Protein AF-A0AB34IYD3-F1 (afdb_monomer)

Secondary structure (DSSP, 8-state):
-HHHHH-HHHHHHHHHHHH----TT-S---HHHHHHHHHHHHHHHHHHTPPP--TTSHHHHHHHHHHHHH-HHHHHHHTTGGGHHHHHHHHGGGT-HHHHHHHHHHHS----SEEEEEEEETTEEEEEEEEEE----SSSSHHHH-GGGHHHHHHHHHHHHHHHHHTT--HHHHHHHHHHHHHHHHHHHTTS--HHHHH-TT--------HHHHHHH-GGG--------PPP------------------------------------S------------

Mean predicted aligned error: 15.12 Å

Solvent-accessible surface area (backbone atoms only — not comparable to full-atom values): 18060 Å² total; per-residue (Å²): 118,68,62,48,76,77,38,44,67,58,58,76,39,43,75,54,62,77,69,62,66,63,50,96,93,43,97,66,68,50,75,65,54,55,50,49,53,52,50,51,53,51,52,49,54,52,56,74,62,53,69,93,52,63,66,87,42,73,64,13,39,52,42,52,53,54,50,65,76,67,38,60,68,62,51,61,73,50,58,67,64,84,48,50,71,60,52,53,32,56,61,35,42,81,82,38,50,53,62,14,50,50,42,33,42,71,77,66,65,43,46,70,62,32,38,81,45,79,44,74,42,97,87,47,102,45,76,38,84,44,78,43,86,38,54,62,85,58,98,56,60,59,57,65,74,42,76,92,31,52,66,61,51,49,55,47,22,53,54,44,11,52,55,34,36,76,74,68,40,54,71,68,60,10,42,51,49,13,49,51,52,52,51,51,36,36,63,52,43,81,74,51,79,52,74,68,53,73,67,36,92,81,52,74,91,65,84,88,66,56,75,71,52,51,37,72,76,39,59,94,62,52,71,83,72,76,77,78,76,71,83,86,80,81,87,75,87,74,84,86,80,88,81,84,89,87,88,87,81,91,80,87,84,88,81,85,88,82,91,87,80,89,81,92,82,89,88,84,87,87,89,84,89,86,87,89,91,87,81,90,134

Organism: Prymnesium parvum (NCBI:txid97485)

InterPro domains:
  IPR008753 Peptidase M13, N-terminal domain [PF05649] (6-176)
  IPR042089 Peptidase M13, domain 2 [G3DSA:1.10.1380.10] (32-184)

Nearest PDB structures (foldseek):
  9brq-assembly1_7  TM=1.562E-01  e=3.139E+00  Mus musculus
  7u4t-assembly1_G  TM=1.395E-01  e=3.139E+00  Homo sapiens
  6r10-assembly1_G  TM=1.369E-01  e=2.800E+00  Thermus thermophilus HB8
  7fde-assembly1_M  TM=1.595E-01  e=9.835E+00  Saccharomyces cerevisiae S288C

pLDDT: mean 73.87, std 25.82, range [22.91, 97.44]

Foldseek 3Di:
DVVCVVCVPCVVCVVVVVVDDADPPGPDDDVVVVVVVVVVVVVVVVLVPQDPDPCVDPSNVSNVVVVVVVPVVVVVVCQCVVCVVLVVLVVCCVPAVLSSCCCCCPVPVNQAQWDWDWDADPPDRDIDIDIGGDLQPDPFLDCLPDPVNPVVLVVQLVVQLVVVVSVVDDSVVSSVVSVVSSVVNSVSSVPDDHPVLVPDPPNDPDDDDDPVRVCVVCVVNDDPDPPPPDPDDDDDDDDDDDDDDDDDDDDDDDDDDDDDDDDDDDPDDDPDDDDDDDDDD

Structure (mmCIF, N/CA/C/O backbone):
data_AF-A0AB34IYD3-F1
#
_entry.id   AF-A0AB34IYD3-F1
#
loop_
_atom_site.group_PDB
_atom_site.id
_atom_site.type_symbol
_atom_site.label_atom_id
_atom_site.label_alt_id
_atom_site.label_comp_id
_atom_site.label_asym_id
_atom_site.label_entity_id
_atom_site.label_seq_id
_atom_site.pdbx_PDB_ins_code
_atom_site.Cartn_x
_atom_site.Cartn_y
_atom_site.Cartn_z
_atom_site.occupancy
_atom_site.B_iso_or_equiv
_atom_site.auth_seq_id
_atom_site.auth_comp_id
_atom_site.auth_asym_id
_atom_site.auth_atom_id
_atom_site.pdbx_PDB_model_num
ATOM 1 N N . MET A 1 1 ? 16.865 -1.181 -45.838 1.00 56.03 1 MET A N 1
ATOM 2 C CA . MET A 1 1 ? 16.784 0.239 -45.418 1.00 56.03 1 MET A CA 1
ATOM 3 C C . MET A 1 1 ? 15.343 0.706 -45.153 1.00 56.03 1 MET A C 1
ATOM 5 O O . MET A 1 1 ? 15.112 1.316 -44.120 1.00 56.03 1 MET A O 1
ATOM 9 N N . TRP A 1 2 ? 14.354 0.348 -45.987 1.00 60.81 2 TRP A N 1
ATOM 10 C CA . TRP A 1 2 ? 12.939 0.754 -45.830 1.00 60.81 2 TRP A CA 1
ATOM 11 C C . TRP A 1 2 ? 12.238 0.326 -44.518 1.00 60.81 2 TRP A C 1
ATOM 13 O O . TRP A 1 2 ? 11.463 1.096 -43.959 1.00 60.81 2 TRP A O 1
ATOM 23 N N . ALA A 1 3 ? 12.545 -0.855 -43.966 1.00 62.41 3 ALA A N 1
ATOM 24 C CA . ALA A 1 3 ? 11.930 -1.327 -42.714 1.00 62.41 3 ALA A CA 1
ATOM 25 C C . ALA A 1 3 ? 12.299 -0.479 -41.475 1.00 62.41 3 ALA A C 1
ATOM 27 O O . ALA A 1 3 ? 11.509 -0.380 -40.538 1.00 62.41 3 ALA A O 1
ATOM 28 N N . LEU A 1 4 ? 13.481 0.152 -41.478 1.00 71.75 4 LEU A N 1
ATOM 29 C CA . LEU A 1 4 ? 13.944 1.016 -40.387 1.00 71.75 4 LEU A CA 1
ATOM 30 C C . LEU A 1 4 ? 13.182 2.354 -40.370 1.00 71.75 4 LEU A C 1
ATOM 32 O O . LEU A 1 4 ? 12.857 2.859 -39.301 1.00 71.75 4 LEU A O 1
ATOM 36 N N . ALA A 1 5 ? 12.870 2.894 -41.554 1.00 79.06 5 ALA A N 1
ATOM 37 C CA . ALA A 1 5 ? 12.188 4.177 -41.718 1.00 79.06 5 ALA A CA 1
ATOM 38 C C . ALA A 1 5 ? 10.677 4.101 -41.431 1.00 79.06 5 ALA A C 1
ATOM 40 O O . ALA A 1 5 ? 10.098 5.071 -40.958 1.00 79.06 5 ALA A O 1
ATOM 41 N N . HIS A 1 6 ? 10.039 2.950 -41.676 1.00 88.56 6 HIS A N 1
ATOM 42 C CA . HIS A 1 6 ? 8.600 2.778 -41.445 1.00 88.56 6 HIS A CA 1
ATOM 43 C C . HIS A 1 6 ? 8.259 2.455 -39.980 1.00 88.56 6 HIS A C 1
ATOM 45 O O . HIS A 1 6 ? 7.267 2.943 -39.445 1.00 88.56 6 HIS A O 1
ATOM 51 N N . ASN A 1 7 ? 9.075 1.627 -39.312 1.00 91.25 7 ASN A N 1
ATOM 52 C CA . ASN A 1 7 ? 8.873 1.291 -37.902 1.00 91.25 7 ASN A CA 1
ATOM 53 C C . ASN A 1 7 ? 10.205 1.004 -37.199 1.00 91.25 7 ASN A C 1
ATOM 55 O O . ASN A 1 7 ? 10.588 -0.148 -36.966 1.00 91.25 7 ASN A O 1
ATOM 59 N N . PHE A 1 8 ? 10.895 2.084 -36.829 1.00 93.38 8 PHE A N 1
ATOM 60 C CA . PHE A 1 8 ? 12.173 2.026 -36.124 1.00 93.38 8 PHE A CA 1
ATOM 61 C C . PHE A 1 8 ? 12.103 1.162 -34.856 1.00 93.38 8 PHE A C 1
ATOM 63 O O . PHE A 1 8 ? 12.992 0.349 -34.612 1.00 93.38 8 PHE A O 1
ATOM 70 N N . TYR A 1 9 ? 11.018 1.273 -34.079 1.00 91.88 9 TYR A N 1
ATOM 71 C CA . TYR A 1 9 ? 10.851 0.519 -32.835 1.00 91.88 9 TYR A CA 1
ATOM 72 C C . TYR A 1 9 ? 10.851 -0.996 -33.072 1.00 91.88 9 TYR A C 1
ATOM 74 O O . TYR A 1 9 ? 11.598 -1.719 -32.408 1.00 91.88 9 TYR A O 1
ATOM 82 N N . ARG A 1 10 ? 10.055 -1.490 -34.031 1.00 90.75 10 ARG A N 1
ATOM 83 C CA . ARG A 1 10 ? 10.034 -2.916 -34.389 1.00 90.75 10 ARG A CA 1
ATOM 84 C C . ARG A 1 10 ? 11.369 -3.361 -34.969 1.00 90.75 10 ARG A C 1
ATOM 86 O O . ARG A 1 10 ? 11.835 -4.428 -34.588 1.00 90.75 10 ARG A O 1
ATOM 93 N N . ALA A 1 11 ? 11.984 -2.563 -35.842 1.00 91.38 11 ALA A N 1
ATOM 94 C CA . ALA A 1 11 ? 13.258 -2.907 -36.467 1.00 91.38 11 ALA A CA 1
ATOM 95 C C . ALA A 1 11 ? 14.394 -3.033 -35.434 1.00 91.38 11 ALA A C 1
ATOM 97 O O . ALA A 1 11 ? 15.085 -4.050 -35.411 1.00 91.38 11 ALA A O 1
ATOM 98 N N . ALA A 1 12 ? 14.529 -2.059 -34.530 1.00 92.06 12 ALA A N 1
ATOM 99 C CA . ALA A 1 12 ? 15.561 -2.050 -33.494 1.00 92.06 12 ALA A CA 1
ATOM 100 C C . ALA A 1 12 ? 15.344 -3.133 -32.421 1.00 92.06 12 ALA A C 1
ATOM 102 O O . ALA A 1 12 ? 16.301 -3.737 -31.944 1.00 92.06 12 ALA A O 1
ATOM 103 N N . ASN A 1 13 ? 14.089 -3.420 -32.053 1.00 91.69 13 ASN A N 1
ATOM 104 C CA . ASN A 1 13 ? 13.768 -4.325 -30.941 1.00 91.69 13 ASN A CA 1
ATOM 105 C C . ASN A 1 13 ? 13.327 -5.730 -31.382 1.00 91.69 13 ASN A C 1
ATOM 107 O O . ASN A 1 13 ? 12.928 -6.532 -30.536 1.00 91.69 13 ASN A O 1
ATOM 111 N N . ARG A 1 14 ? 13.382 -6.060 -32.681 1.00 92.00 14 ARG A N 1
ATOM 112 C CA . ARG A 1 14 ? 12.850 -7.320 -33.239 1.00 92.00 14 ARG A CA 1
ATOM 113 C C . 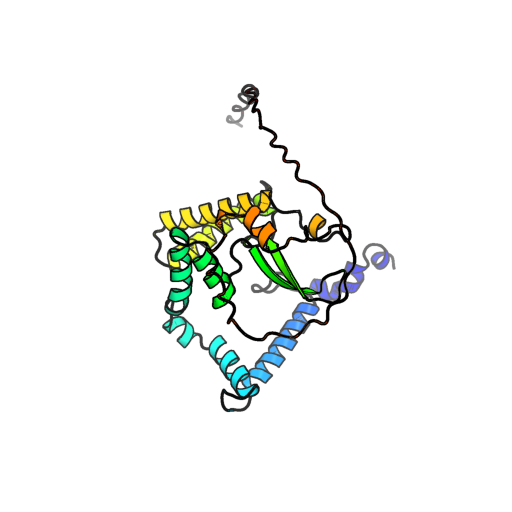ARG A 1 14 ? 13.341 -8.560 -32.493 1.00 92.00 14 ARG A C 1
ATOM 115 O O . ARG A 1 14 ? 12.546 -9.420 -32.129 1.00 92.00 14 ARG A O 1
ATOM 122 N N . GLY A 1 15 ? 14.649 -8.645 -32.248 1.00 92.75 15 GLY A N 1
ATOM 123 C CA . GLY A 1 15 ? 15.249 -9.794 -31.566 1.00 92.75 15 GLY A CA 1
ATOM 124 C C . GLY A 1 15 ? 14.765 -9.957 -30.123 1.00 92.75 15 GLY A C 1
ATOM 125 O O . GLY A 1 15 ? 14.563 -11.082 -29.671 1.00 92.75 15 GLY A O 1
ATOM 126 N N . TRP A 1 16 ? 14.543 -8.846 -29.416 1.00 90.81 16 TRP A N 1
ATOM 127 C CA . TRP A 1 16 ? 13.997 -8.871 -28.062 1.00 90.81 16 TRP A CA 1
ATOM 128 C C . TRP A 1 16 ? 12.512 -9.248 -28.074 1.00 90.81 16 TRP A C 1
ATOM 130 O O . TRP A 1 16 ? 12.134 -10.163 -27.354 1.00 90.81 16 TRP A O 1
ATOM 140 N N . HIS A 1 17 ? 11.698 -8.654 -28.956 1.00 89.81 17 HIS A N 1
ATOM 141 C CA . HIS A 1 17 ? 10.264 -8.971 -29.088 1.00 89.81 17 HIS A CA 1
ATOM 142 C C . HIS A 1 17 ? 9.992 -10.454 -29.347 1.00 89.81 17 HIS A C 1
ATOM 144 O O . HIS A 1 17 ? 9.054 -11.010 -28.787 1.00 89.81 17 HIS A O 1
ATOM 150 N N . ASN A 1 18 ? 10.825 -11.115 -30.152 1.00 91.00 18 ASN A N 1
ATOM 151 C CA . ASN A 1 18 ? 10.635 -12.536 -30.451 1.00 91.00 18 ASN A CA 1
ATOM 152 C C . ASN A 1 18 ? 10.852 -13.437 -29.219 1.00 91.00 18 ASN A C 1
ATOM 154 O O . ASN A 1 18 ? 10.207 -14.482 -29.093 1.00 91.00 18 ASN A O 1
ATOM 158 N N . ARG A 1 19 ? 11.748 -13.039 -28.304 1.00 90.88 19 ARG A N 1
ATOM 159 C CA . ARG A 1 19 ? 12.128 -13.827 -27.117 1.00 90.88 19 ARG A CA 1
ATOM 160 C C . ARG A 1 19 ? 11.416 -13.399 -25.839 1.00 90.88 19 ARG A C 1
ATOM 162 O O . ARG A 1 19 ? 11.261 -14.214 -24.938 1.00 90.88 19 ARG A O 1
ATOM 169 N N . ALA A 1 20 ? 11.019 -12.136 -25.743 1.00 89.69 20 ALA A N 1
ATOM 170 C CA . ALA A 1 20 ? 10.373 -11.598 -24.564 1.00 89.69 20 ALA A CA 1
ATOM 171 C C . ALA A 1 20 ? 9.047 -12.325 -24.312 1.00 89.69 20 ALA A C 1
ATOM 173 O O . ALA A 1 20 ? 8.251 -12.576 -25.223 1.00 89.69 20 ALA A O 1
ATOM 174 N N . ARG A 1 21 ? 8.831 -12.691 -23.053 1.00 89.44 21 ARG A N 1
ATOM 175 C CA . ARG A 1 21 ? 7.587 -13.266 -22.552 1.00 89.44 21 ARG A CA 1
ATOM 176 C C . ARG A 1 21 ? 7.233 -12.515 -21.281 1.00 89.44 21 ARG A C 1
ATOM 178 O O . ARG A 1 21 ? 8.106 -12.246 -20.454 1.00 89.44 21 ARG A O 1
ATOM 185 N N . VAL A 1 22 ? 5.964 -12.150 -21.151 1.00 89.75 22 VAL A N 1
ATOM 186 C CA . VAL A 1 22 ? 5.435 -11.664 -19.880 1.00 89.75 22 VAL A CA 1
ATOM 187 C C . VAL A 1 22 ? 5.282 -12.887 -18.982 1.00 89.75 22 VAL A C 1
ATOM 189 O O . VAL A 1 22 ? 4.657 -13.866 -19.379 1.00 89.75 22 VAL A O 1
ATOM 192 N N . SER A 1 23 ? 5.940 -12.858 -17.828 1.00 87.31 23 SER A N 1
ATOM 193 C CA . SER A 1 23 ? 5.860 -13.934 -16.840 1.00 87.31 23 SER A CA 1
ATOM 194 C C . SER A 1 23 ? 4.475 -13.931 -16.172 1.00 87.31 23 SER A C 1
ATOM 196 O O . SER A 1 23 ? 3.886 -12.853 -16.081 1.00 87.31 23 SER A O 1
ATOM 198 N N . PRO A 1 24 ? 3.943 -15.073 -15.692 1.00 91.88 24 PRO A N 1
ATOM 199 C CA . PRO A 1 24 ? 2.614 -15.127 -15.067 1.00 91.88 24 PRO A CA 1
ATOM 200 C C . PRO A 1 24 ? 2.439 -14.193 -13.858 1.00 91.88 24 PRO A C 1
ATOM 202 O O . PRO A 1 24 ? 1.332 -13.761 -13.564 1.00 91.88 24 PRO A O 1
ATOM 205 N N . ASP A 1 25 ? 3.535 -13.859 -13.178 1.00 89.25 25 ASP A N 1
ATOM 206 C CA . ASP A 1 25 ? 3.607 -12.964 -12.019 1.00 89.25 25 ASP A CA 1
ATOM 207 C C . ASP A 1 25 ? 3.826 -11.482 -12.390 1.00 89.25 25 ASP A C 1
ATOM 209 O O . ASP A 1 25 ? 3.963 -10.629 -11.512 1.00 89.25 25 ASP A O 1
ATOM 213 N N . ALA A 1 26 ? 3.876 -11.145 -13.682 1.00 87.25 26 ALA A N 1
ATOM 214 C CA . ALA A 1 26 ? 4.163 -9.798 -14.159 1.00 87.25 26 ALA A CA 1
ATOM 215 C C . ALA A 1 26 ? 3.061 -9.270 -15.084 1.00 87.25 26 ALA A C 1
ATOM 217 O O . ALA A 1 26 ? 2.538 -9.974 -15.937 1.00 87.25 26 ALA A O 1
ATOM 218 N N . SER A 1 27 ? 2.761 -7.974 -14.985 1.00 88.44 27 SER A N 1
ATOM 219 C CA . SER A 1 27 ? 1.832 -7.299 -15.905 1.00 88.44 27 SER A CA 1
ATOM 220 C C . SER A 1 27 ? 2.497 -6.822 -17.202 1.00 88.44 27 SER A C 1
ATOM 222 O O . SER A 1 27 ? 1.813 -6.457 -18.156 1.00 88.44 27 SER A O 1
ATOM 224 N N . ALA A 1 28 ? 3.832 -6.803 -17.251 1.00 89.62 28 ALA A N 1
ATOM 225 C CA . ALA A 1 28 ? 4.613 -6.377 -18.406 1.00 89.62 28 ALA A CA 1
ATOM 226 C C . ALA A 1 28 ? 6.019 -6.996 -18.395 1.00 89.62 28 ALA A C 1
ATOM 228 O O . ALA A 1 28 ? 6.544 -7.375 -17.349 1.00 89.62 28 ALA A O 1
ATOM 229 N N . CYS A 1 29 ? 6.666 -7.035 -19.562 1.00 90.38 29 CYS A N 1
ATOM 230 C CA . CYS A 1 29 ? 8.083 -7.371 -19.693 1.00 90.38 29 CYS A CA 1
ATOM 231 C C . CYS A 1 29 ? 8.830 -6.235 -20.401 1.00 90.38 29 CYS A C 1
ATOM 233 O O . CYS A 1 29 ? 8.297 -5.556 -21.275 1.00 90.38 29 CYS A O 1
ATOM 235 N N . SER A 1 30 ? 10.060 -5.971 -19.965 1.00 90.94 30 SER A N 1
ATOM 236 C CA . SER A 1 30 ? 10.972 -5.004 -20.583 1.00 90.94 30 SER A CA 1
ATOM 237 C C . SER A 1 30 ? 12.398 -5.300 -20.107 1.00 90.94 30 SER A C 1
ATOM 239 O O . SER A 1 30 ? 12.557 -5.909 -19.043 1.00 90.94 30 SER A O 1
ATOM 241 N N . PRO A 1 31 ? 13.443 -4.830 -20.809 1.00 88.12 31 PRO A N 1
ATOM 242 C CA . PRO A 1 31 ? 14.819 -4.954 -20.326 1.00 88.12 31 PRO A CA 1
ATOM 243 C C . PRO A 1 31 ? 15.030 -4.357 -18.921 1.00 88.12 31 PRO A C 1
ATOM 245 O O . PRO A 1 31 ? 15.818 -4.875 -18.131 1.00 88.12 31 PRO A O 1
ATOM 248 N N . TYR A 1 32 ? 14.278 -3.309 -18.562 1.00 90.38 32 TYR A N 1
ATOM 249 C CA . TYR A 1 32 ? 14.313 -2.719 -17.220 1.00 90.38 32 TYR A CA 1
ATOM 250 C C . TYR A 1 32 ? 13.750 -3.656 -16.151 1.00 90.38 32 TYR A C 1
ATOM 252 O O . TYR A 1 32 ? 14.266 -3.681 -15.035 1.00 90.38 32 TYR A O 1
ATOM 260 N N . HIS A 1 33 ? 12.725 -4.452 -16.476 1.00 91.50 33 HIS A N 1
ATOM 261 C CA . HIS A 1 33 ? 12.230 -5.479 -15.560 1.00 91.50 33 HIS A CA 1
ATOM 262 C C . HIS A 1 33 ? 13.298 -6.547 -15.315 1.00 91.50 33 HIS A C 1
ATOM 264 O O . HIS A 1 33 ? 13.487 -6.958 -14.174 1.00 91.50 33 HIS A O 1
ATOM 270 N N . ASP A 1 34 ? 14.034 -6.956 -16.351 1.00 87.31 34 ASP A N 1
ATOM 271 C CA . ASP A 1 34 ? 15.113 -7.941 -16.219 1.00 87.31 34 ASP A CA 1
ATOM 272 C C . ASP A 1 34 ? 16.248 -7.404 -15.342 1.00 87.31 34 ASP A C 1
ATOM 274 O O . ASP A 1 34 ? 16.710 -8.090 -14.427 1.00 87.31 34 ASP A O 1
ATOM 278 N N . MET A 1 35 ? 16.645 -6.147 -15.565 1.00 92.25 35 MET A N 1
ATOM 279 C CA . MET A 1 35 ? 17.611 -5.450 -14.718 1.00 92.25 35 MET A CA 1
ATOM 280 C C . MET A 1 35 ? 17.120 -5.381 -13.269 1.00 92.25 35 MET A C 1
ATOM 282 O O . MET A 1 35 ? 17.843 -5.783 -12.363 1.00 92.25 35 MET A O 1
ATOM 286 N N . ARG A 1 36 ? 15.869 -4.958 -13.045 1.00 93.62 36 ARG A N 1
ATOM 287 C CA . ARG A 1 36 ? 15.271 -4.885 -11.707 1.00 93.62 36 ARG A CA 1
ATOM 288 C C . ARG A 1 36 ? 15.270 -6.245 -11.012 1.00 93.62 36 ARG A C 1
ATOM 290 O O . ARG A 1 36 ? 15.651 -6.302 -9.849 1.00 93.62 36 ARG A O 1
ATOM 297 N N . ARG A 1 37 ? 14.900 -7.336 -11.696 1.00 91.00 37 ARG A N 1
ATOM 298 C CA . ARG A 1 37 ? 14.926 -8.693 -11.114 1.00 91.00 37 ARG A CA 1
ATOM 299 C C . ARG A 1 37 ? 16.339 -9.096 -10.688 1.00 91.00 37 ARG A C 1
ATOM 301 O O . ARG A 1 37 ? 16.519 -9.590 -9.578 1.00 91.00 37 ARG A O 1
ATOM 308 N N . ARG A 1 38 ? 17.352 -8.827 -11.519 1.00 93.94 38 ARG A N 1
ATOM 309 C CA . ARG A 1 38 ? 18.763 -9.084 -11.171 1.00 93.94 38 ARG A CA 1
ATOM 310 C C . ARG A 1 38 ? 19.213 -8.249 -9.973 1.00 93.94 38 ARG A C 1
ATOM 312 O O . ARG A 1 38 ? 19.818 -8.790 -9.054 1.00 93.94 38 ARG A O 1
ATOM 319 N N . THR A 1 39 ? 18.876 -6.960 -9.946 1.00 97.31 39 THR A N 1
ATOM 320 C CA . THR A 1 39 ? 19.187 -6.072 -8.818 1.00 97.31 39 THR A CA 1
ATOM 321 C C . THR A 1 39 ? 18.513 -6.538 -7.531 1.00 97.31 39 THR A C 1
ATOM 323 O O . THR A 1 39 ? 19.179 -6.627 -6.507 1.00 97.31 39 THR A O 1
ATOM 326 N N . LEU A 1 40 ? 17.227 -6.897 -7.570 1.00 95.25 40 LEU A N 1
ATOM 327 C CA . LEU A 1 40 ? 16.513 -7.430 -6.406 1.00 95.25 40 LEU A CA 1
ATOM 328 C C . LEU A 1 40 ? 17.126 -8.748 -5.917 1.00 95.25 40 LEU A C 1
ATOM 330 O O . LEU A 1 40 ? 17.258 -8.942 -4.715 1.00 95.25 40 LEU A O 1
ATOM 334 N N . SER A 1 41 ? 17.571 -9.619 -6.828 1.00 96.19 41 SER A N 1
ATOM 335 C CA . SER A 1 41 ? 18.288 -10.850 -6.474 1.00 96.19 41 SER A CA 1
ATOM 336 C C . SER A 1 41 ? 19.620 -10.565 -5.766 1.00 96.19 41 SER A C 1
ATOM 338 O O . SER A 1 41 ? 19.944 -11.225 -4.780 1.00 96.19 41 SER A O 1
ATOM 340 N N . HIS A 1 42 ? 20.376 -9.557 -6.219 1.00 97.44 42 HIS A N 1
ATOM 341 C CA . HIS A 1 42 ? 21.582 -9.098 -5.521 1.00 97.44 42 HIS A CA 1
ATOM 342 C C . HIS A 1 42 ? 21.267 -8.526 -4.139 1.00 97.44 42 HIS A C 1
ATOM 344 O O . HIS A 1 42 ? 21.916 -8.903 -3.169 1.00 97.44 42 HIS A O 1
ATOM 350 N N . LEU A 1 43 ? 20.258 -7.657 -4.037 1.00 96.12 43 LEU A N 1
ATOM 351 C CA . LEU A 1 43 ? 19.846 -7.064 -2.764 1.00 96.12 43 LEU A CA 1
ATOM 352 C C . LEU A 1 43 ? 19.392 -8.129 -1.766 1.00 96.12 43 LEU A C 1
ATOM 354 O O . LEU A 1 43 ? 19.799 -8.070 -0.614 1.00 96.12 43 LEU A O 1
ATOM 358 N N . ARG A 1 44 ? 18.628 -9.133 -2.211 1.00 95.69 44 ARG A N 1
ATOM 359 C CA . ARG A 1 44 ? 18.233 -10.273 -1.377 1.00 95.69 44 ARG A CA 1
ATOM 360 C C . ARG A 1 44 ? 19.449 -11.006 -0.817 1.00 95.69 44 ARG A C 1
ATOM 362 O O . ARG A 1 44 ? 19.552 -11.143 0.392 1.00 95.69 44 ARG A O 1
ATOM 369 N N . ARG A 1 45 ? 20.421 -11.364 -1.667 1.00 96.19 45 ARG A N 1
ATOM 370 C CA . ARG A 1 45 ? 21.673 -11.992 -1.205 1.00 96.19 45 ARG A CA 1
ATOM 371 C C . ARG A 1 45 ? 22.418 -11.132 -0.186 1.00 96.19 45 ARG A C 1
ATOM 373 O O . ARG A 1 45 ? 22.923 -11.666 0.792 1.00 96.19 45 ARG A O 1
ATOM 380 N N . LEU A 1 46 ? 22.473 -9.816 -0.398 1.00 95.81 46 LEU A N 1
ATOM 381 C CA . LEU A 1 46 ? 23.099 -8.898 0.555 1.00 95.81 46 LEU A CA 1
ATOM 382 C C . LEU A 1 46 ? 22.368 -8.903 1.901 1.00 95.81 46 LEU A C 1
ATOM 384 O O . LEU A 1 46 ? 23.023 -9.031 2.931 1.00 95.81 46 LEU A O 1
ATOM 388 N N . LEU A 1 47 ? 21.035 -8.817 1.891 1.00 95.12 47 LEU A N 1
ATOM 389 C CA . LEU A 1 47 ? 20.202 -8.843 3.096 1.00 95.12 47 LEU A CA 1
ATOM 390 C C . LEU A 1 47 ? 20.315 -10.176 3.853 1.00 95.12 47 LEU A C 1
ATOM 392 O O . LEU A 1 47 ? 20.479 -10.165 5.071 1.00 95.12 47 LEU A O 1
ATOM 396 N N . ASP A 1 48 ? 20.323 -11.298 3.131 1.00 93.62 48 ASP A N 1
ATOM 397 C CA . ASP A 1 48 ? 20.505 -12.644 3.690 1.00 93.62 48 ASP A CA 1
ATOM 398 C C . ASP A 1 48 ? 21.911 -12.829 4.293 1.00 93.62 48 ASP A C 1
ATOM 400 O O . ASP A 1 48 ? 22.088 -13.549 5.273 1.00 93.62 48 ASP A O 1
ATOM 404 N N . SER A 1 49 ? 22.916 -12.139 3.740 1.00 94.94 49 SER A N 1
ATOM 405 C CA . SER A 1 49 ? 24.307 -12.171 4.214 1.00 94.94 49 SER A CA 1
ATOM 406 C C . SER A 1 49 ? 24.625 -11.182 5.345 1.00 94.94 49 SER A C 1
ATOM 408 O O . SER A 1 49 ? 25.774 -11.119 5.788 1.00 94.94 49 SER A O 1
ATOM 410 N N . LEU A 1 50 ? 23.652 -10.388 5.817 1.00 95.50 50 LEU A N 1
ATOM 411 C CA . LEU A 1 50 ? 23.915 -9.376 6.843 1.00 95.50 50 LEU A CA 1
ATOM 412 C C . LEU A 1 50 ? 24.429 -10.014 8.146 1.00 95.50 50 LEU A C 1
ATOM 414 O O . LEU A 1 50 ? 23.809 -10.948 8.675 1.00 95.50 50 LEU A O 1
ATOM 418 N N . PRO A 1 51 ? 25.520 -9.479 8.728 1.00 94.38 51 PRO A N 1
ATOM 419 C CA . PRO A 1 51 ? 26.093 -10.039 9.941 1.00 94.38 51 PRO A CA 1
ATOM 420 C C . PRO A 1 51 ? 25.108 -9.932 11.109 1.00 94.38 51 PRO A C 1
ATOM 422 O O . PRO A 1 51 ? 24.279 -9.019 11.173 1.00 94.38 51 PRO A O 1
ATOM 425 N N . VAL A 1 52 ? 25.208 -10.865 12.059 1.00 93.88 52 VAL A N 1
ATOM 426 C CA . VAL A 1 52 ? 24.459 -10.769 13.318 1.00 93.88 52 VAL A CA 1
ATOM 427 C C . VAL A 1 52 ? 24.972 -9.544 14.069 1.00 93.88 52 VAL A C 1
ATOM 429 O O . VAL A 1 52 ? 26.156 -9.451 14.381 1.00 93.88 52 VAL A O 1
ATOM 432 N N . GLN A 1 53 ? 24.080 -8.604 14.357 1.00 94.75 53 GLN A N 1
ATOM 433 C CA . GLN A 1 53 ? 24.369 -7.435 15.180 1.00 94.75 53 GLN A CA 1
ATOM 434 C C . GLN A 1 53 ? 23.203 -7.163 16.130 1.00 94.75 53 GLN A C 1
ATOM 436 O O . GLN A 1 53 ? 22.074 -7.565 15.833 1.00 94.75 53 GLN A O 1
ATOM 441 N N . PRO A 1 54 ? 23.438 -6.449 17.246 1.00 94.06 54 PRO A N 1
ATOM 442 C CA . PRO A 1 54 ? 22.358 -5.996 18.109 1.00 94.06 54 PRO A CA 1
ATOM 443 C C . PRO A 1 54 ? 21.307 -5.213 17.316 1.00 94.06 54 PRO A C 1
ATOM 445 O O . PRO A 1 54 ? 21.647 -4.345 16.513 1.00 94.06 54 PRO A O 1
ATOM 448 N N . ALA A 1 55 ? 20.024 -5.455 17.587 1.00 91.44 55 ALA A N 1
ATOM 449 C CA . ALA A 1 55 ? 18.910 -4.787 16.902 1.00 91.44 55 ALA A CA 1
ATOM 450 C C . ALA A 1 55 ? 18.856 -3.258 17.129 1.00 91.44 55 ALA A C 1
ATOM 452 O O . ALA A 1 55 ? 18.038 -2.563 16.533 1.00 91.44 55 ALA A O 1
ATOM 453 N N . SER A 1 56 ? 19.719 -2.705 17.984 1.00 93.19 56 SER A N 1
ATOM 454 C CA . SER A 1 56 ? 19.902 -1.263 18.144 1.00 93.19 56 SER A CA 1
ATOM 455 C C . SER A 1 56 ? 20.730 -0.632 17.014 1.00 93.19 56 SER A C 1
ATOM 457 O O . SER A 1 56 ? 20.543 0.557 16.737 1.00 93.19 56 SER A O 1
ATOM 459 N N . THR A 1 57 ? 21.594 -1.396 16.329 1.00 96.75 57 THR A N 1
ATOM 460 C CA . THR A 1 57 ? 22.430 -0.896 15.222 1.00 96.75 57 THR A CA 1
ATOM 461 C C . THR A 1 57 ? 21.639 -0.800 13.916 1.00 96.75 57 THR A C 1
ATOM 463 O O . THR A 1 57 ? 20.608 -1.447 13.744 1.00 96.75 57 THR A O 1
ATOM 466 N N . GLY A 1 58 ? 22.118 -0.001 12.957 1.00 95.31 58 GLY A N 1
ATOM 467 C CA . GLY A 1 58 ? 21.469 0.113 11.643 1.00 95.31 58 GLY A CA 1
ATOM 468 C C . GLY A 1 58 ? 21.385 -1.226 10.899 1.00 95.31 58 GLY A C 1
ATOM 469 O O . GLY A 1 58 ? 20.334 -1.563 10.358 1.00 95.31 58 GLY A O 1
ATOM 470 N N . ILE A 1 59 ? 22.463 -2.017 10.936 1.00 95.75 59 ILE A N 1
ATOM 471 C CA . ILE A 1 59 ? 22.518 -3.348 10.312 1.00 95.75 59 ILE A CA 1
ATOM 472 C C . ILE A 1 59 ? 21.608 -4.334 11.050 1.00 95.75 59 ILE A C 1
ATOM 474 O O . ILE A 1 59 ? 20.859 -5.060 10.399 1.00 95.75 59 ILE A O 1
ATOM 478 N N . GLY A 1 60 ? 21.610 -4.321 12.388 1.00 95.69 60 GLY A N 1
ATOM 479 C CA . GLY A 1 60 ? 20.721 -5.162 13.188 1.00 95.69 60 GLY A CA 1
ATOM 480 C C . GLY A 1 60 ? 19.246 -4.882 12.896 1.00 95.69 60 GLY A C 1
ATOM 481 O O . GLY A 1 60 ? 18.491 -5.816 12.646 1.00 95.69 60 GLY A O 1
ATOM 482 N N . LYS A 1 61 ? 18.842 -3.605 12.816 1.00 96.38 61 LYS A N 1
ATOM 483 C CA . LY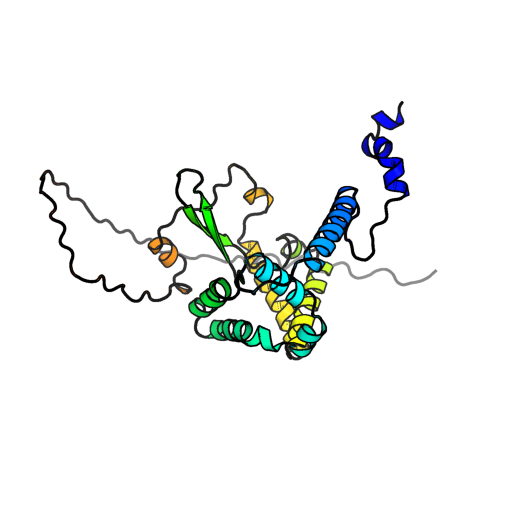S A 1 61 ? 17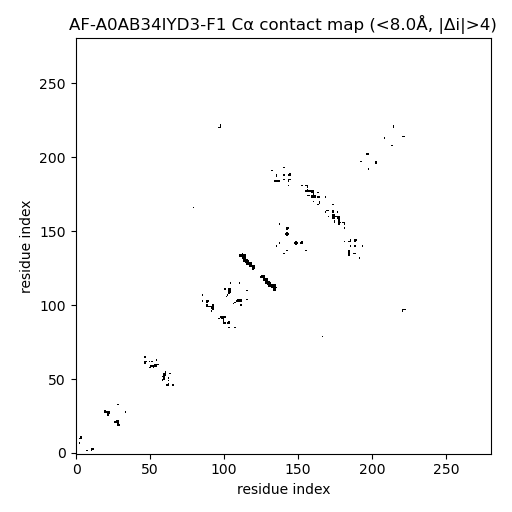.470 -3.213 12.433 1.00 96.38 61 LYS A CA 1
ATOM 484 C C . LYS A 1 61 ? 17.094 -3.699 11.040 1.00 96.38 61 LYS A C 1
ATOM 486 O O . LYS A 1 61 ? 16.005 -4.237 10.864 1.00 96.38 61 LYS A O 1
ATOM 491 N N . LEU A 1 62 ? 17.979 -3.503 10.060 1.00 95.81 62 LEU A N 1
ATOM 492 C CA . LEU A 1 62 ? 17.728 -3.911 8.678 1.00 95.81 62 LEU A CA 1
ATOM 493 C C . LEU A 1 62 ? 17.549 -5.428 8.570 1.00 95.81 62 LEU A C 1
ATOM 495 O O . LEU A 1 62 ? 16.609 -5.886 7.924 1.00 95.81 62 LEU A O 1
ATOM 499 N N . ARG A 1 63 ? 18.408 -6.193 9.248 1.00 95.06 63 ARG A N 1
ATOM 500 C CA . ARG A 1 63 ? 18.301 -7.648 9.317 1.00 95.06 63 ARG A CA 1
ATOM 501 C C . ARG A 1 63 ? 16.996 -8.084 9.982 1.00 95.06 63 ARG A C 1
ATOM 503 O O . ARG A 1 63 ? 16.281 -8.885 9.397 1.00 95.06 63 ARG A O 1
ATOM 510 N N . SER A 1 64 ? 16.656 -7.540 11.155 1.00 94.38 64 SER A N 1
ATOM 511 C CA . SER A 1 64 ? 15.404 -7.882 11.845 1.00 94.38 64 SER A CA 1
ATOM 512 C C . SER A 1 64 ? 14.175 -7.568 10.993 1.00 94.38 64 SER A C 1
ATOM 514 O O . SER A 1 64 ? 13.254 -8.373 10.933 1.00 94.38 64 SER A O 1
ATOM 516 N N . PHE A 1 65 ? 14.174 -6.424 10.301 1.00 94.19 65 PHE A N 1
ATOM 517 C CA . PHE A 1 65 ? 13.094 -6.045 9.392 1.00 94.19 65 PHE A CA 1
ATOM 518 C C . PHE A 1 65 ? 12.969 -7.017 8.211 1.00 94.19 65 PHE A C 1
ATOM 520 O O . PHE A 1 65 ? 11.867 -7.453 7.888 1.00 94.19 65 PHE A O 1
ATOM 527 N N . TRP A 1 66 ? 14.093 -7.383 7.589 1.00 94.81 66 TRP A N 1
ATOM 528 C CA . TRP A 1 66 ? 14.117 -8.345 6.488 1.00 94.81 66 TRP A CA 1
ATOM 529 C C . TRP A 1 66 ? 13.610 -9.726 6.918 1.00 94.81 66 TRP A C 1
ATOM 531 O O . TRP A 1 66 ? 12.738 -10.280 6.251 1.00 94.81 66 TRP A O 1
ATOM 541 N N . SER A 1 67 ? 14.099 -10.243 8.051 1.00 93.00 67 SER A N 1
ATOM 542 C CA . SER A 1 67 ? 13.676 -11.535 8.598 1.00 93.00 67 SER A CA 1
ATOM 543 C C . SER A 1 67 ? 12.191 -11.549 8.960 1.00 93.00 67 SER A C 1
ATOM 545 O O . SER A 1 67 ? 11.500 -12.487 8.589 1.00 93.00 67 SER A O 1
ATOM 547 N N . ALA A 1 68 ? 11.675 -10.492 9.597 1.00 93.38 68 ALA A N 1
ATOM 548 C CA . ALA A 1 68 ? 10.256 -10.400 9.947 1.00 93.38 68 ALA A CA 1
ATOM 549 C C . ALA A 1 68 ? 9.333 -10.407 8.715 1.00 93.38 68 ALA A C 1
ATOM 551 O O . ALA A 1 68 ? 8.223 -10.920 8.785 1.00 93.38 68 ALA A O 1
ATOM 552 N N . ALA A 1 69 ? 9.784 -9.860 7.582 1.00 92.44 69 ALA A N 1
ATOM 553 C CA . ALA A 1 69 ? 9.014 -9.867 6.340 1.00 92.44 69 ALA A CA 1
ATOM 554 C C . ALA A 1 69 ? 9.032 -11.220 5.598 1.00 92.44 69 ALA A C 1
ATOM 556 O O . ALA A 1 69 ? 8.240 -11.395 4.677 1.00 92.44 69 ALA A O 1
ATOM 557 N N . HIS A 1 70 ? 9.940 -12.138 5.951 1.00 91.25 70 HIS A N 1
ATOM 558 C CA . HIS A 1 70 ? 10.128 -13.434 5.278 1.00 91.25 70 HIS A CA 1
ATOM 559 C C . HIS A 1 70 ? 9.753 -14.637 6.154 1.00 91.25 70 HIS A C 1
ATOM 561 O O . HIS A 1 70 ? 9.884 -15.775 5.708 1.00 91.25 70 HIS A O 1
ATOM 567 N N . ASP A 1 71 ? 9.307 -14.405 7.388 1.00 96.06 71 ASP A N 1
ATOM 568 C CA . ASP A 1 71 ? 8.842 -15.453 8.295 1.00 96.06 71 ASP A CA 1
ATOM 569 C C . ASP A 1 71 ? 7.343 -15.710 8.083 1.00 96.06 71 ASP A C 1
ATOM 571 O O . ASP A 1 71 ? 6.490 -15.242 8.839 1.00 96.06 71 ASP A O 1
ATOM 575 N N . GLU A 1 72 ? 7.023 -16.419 6.996 1.00 96.25 72 GLU A N 1
ATOM 576 C CA . GLU A 1 72 ? 5.641 -16.759 6.628 1.00 96.25 72 GLU A CA 1
ATOM 577 C C . GLU A 1 72 ? 4.940 -17.557 7.738 1.00 96.25 72 GLU A C 1
ATOM 579 O O . GLU A 1 72 ? 3.784 -17.286 8.046 1.00 96.25 72 GLU A O 1
ATOM 584 N N . ALA A 1 73 ? 5.654 -18.458 8.423 1.00 97.38 73 ALA A N 1
ATOM 585 C CA . ALA A 1 73 ? 5.091 -19.249 9.515 1.00 97.38 73 ALA A CA 1
ATOM 586 C C . ALA A 1 73 ? 4.657 -18.374 10.703 1.00 97.38 73 ALA A C 1
ATOM 588 O O . ALA A 1 73 ? 3.578 -18.581 11.260 1.00 97.38 73 ALA A O 1
ATOM 589 N N . ALA A 1 74 ? 5.467 -17.380 11.085 1.00 96.44 74 ALA A N 1
ATOM 590 C CA . ALA A 1 74 ? 5.089 -16.434 12.131 1.00 96.44 74 ALA A CA 1
ATOM 591 C C . ALA A 1 74 ? 3.929 -15.520 11.703 1.00 96.44 74 ALA A C 1
ATOM 593 O O . ALA A 1 74 ? 3.063 -15.210 12.525 1.00 96.44 74 ALA A O 1
ATOM 594 N N . ILE A 1 75 ? 3.895 -15.098 10.432 1.00 96.75 75 ILE A N 1
ATOM 595 C CA . ILE A 1 75 ? 2.805 -14.284 9.872 1.00 96.75 75 ILE A CA 1
ATOM 596 C C . ILE A 1 75 ? 1.486 -15.068 9.899 1.00 96.75 75 ILE A C 1
ATOM 598 O O . ILE A 1 75 ? 0.488 -14.562 10.417 1.00 96.75 75 ILE A O 1
ATOM 602 N N . ASP A 1 76 ? 1.493 -16.312 9.421 1.00 96.50 76 ASP A N 1
ATOM 603 C CA . ASP A 1 76 ? 0.313 -17.177 9.386 1.00 96.50 76 ASP A CA 1
ATOM 604 C C . ASP A 1 76 ? -0.178 -17.516 10.799 1.00 96.50 76 ASP A C 1
ATOM 606 O O . ASP A 1 76 ? -1.378 -17.453 11.074 1.00 96.50 76 ASP A O 1
ATOM 610 N N . ALA A 1 77 ? 0.742 -17.792 11.730 1.00 97.25 77 ALA A N 1
ATOM 611 C CA . ALA A 1 77 ? 0.405 -18.047 13.129 1.00 97.25 77 ALA A CA 1
ATOM 612 C C . ALA A 1 77 ? -0.206 -16.820 13.831 1.00 97.25 77 ALA A C 1
ATOM 614 O O . ALA A 1 77 ? -1.077 -16.971 14.689 1.00 97.25 77 ALA A O 1
ATOM 615 N N . ALA A 1 78 ? 0.226 -15.601 13.483 1.00 96.25 78 ALA A N 1
ATOM 616 C CA . ALA A 1 78 ? -0.344 -14.372 14.036 1.00 96.25 78 ALA A CA 1
ATOM 617 C C . ALA A 1 78 ? -1.768 -14.095 13.516 1.00 96.25 78 ALA A C 1
ATOM 619 O O . ALA A 1 78 ? -2.575 -13.460 14.216 1.00 96.25 78 ALA A O 1
ATOM 620 N N . GLY A 1 79 ? -2.076 -14.563 12.302 1.00 94.50 79 GLY A N 1
ATOM 621 C CA . GLY A 1 79 ? -3.361 -14.376 11.641 1.00 94.50 79 GLY A CA 1
ATOM 622 C C . GLY A 1 79 ? -3.768 -12.901 11.587 1.00 94.50 79 GLY A C 1
ATOM 623 O O . GLY A 1 79 ? -2.983 -12.018 11.247 1.00 94.50 79 GLY A O 1
ATOM 624 N N . LEU A 1 80 ? -5.014 -12.612 11.966 1.00 94.38 80 LEU A N 1
ATOM 625 C CA . LEU A 1 80 ? -5.572 -11.253 11.929 1.00 94.38 80 LEU A CA 1
ATOM 626 C C . LEU A 1 80 ? -5.314 -10.440 13.203 1.00 94.38 80 LEU A C 1
ATOM 628 O O . LEU A 1 80 ? -5.640 -9.253 13.247 1.00 94.38 80 LEU A O 1
ATOM 632 N N . SER A 1 81 ? -4.720 -11.043 14.236 1.00 94.44 81 SER A N 1
ATOM 633 C CA . SER A 1 81 ? -4.514 -10.402 15.541 1.00 94.44 81 SER A CA 1
ATOM 634 C C . SER A 1 81 ? -3.812 -9.034 15.448 1.00 94.44 81 SER A C 1
ATOM 636 O O . SER A 1 81 ? -4.266 -8.093 16.107 1.00 94.44 81 SER A O 1
ATOM 638 N N . PRO A 1 82 ? -2.778 -8.842 14.595 1.00 94.81 82 PRO A N 1
ATOM 639 C CA . PRO A 1 82 ? -2.115 -7.543 14.446 1.00 94.81 82 PRO A CA 1
ATOM 640 C C . PRO A 1 82 ? -3.005 -6.421 13.883 1.00 94.81 82 PRO A C 1
ATOM 642 O O . PRO A 1 82 ? -2.673 -5.247 14.046 1.00 94.81 82 PRO A O 1
ATOM 645 N N . LEU A 1 83 ? -4.132 -6.746 13.237 1.00 94.69 83 LEU A N 1
ATOM 646 C CA . LEU A 1 83 ? -5.055 -5.756 12.669 1.00 94.69 83 LEU A CA 1
ATOM 647 C C . LEU A 1 83 ? -6.039 -5.181 13.697 1.00 94.69 83 LEU A C 1
ATOM 649 O O . LEU A 1 83 ? -6.626 -4.129 13.439 1.00 94.69 83 LEU A O 1
ATOM 653 N N . ALA A 1 84 ? -6.204 -5.808 14.866 1.00 94.12 84 ALA A N 1
ATOM 654 C CA . ALA A 1 84 ? -7.204 -5.401 15.857 1.00 94.12 84 ALA A CA 1
ATOM 655 C C . ALA A 1 84 ? -7.139 -3.904 16.251 1.00 94.12 84 ALA A C 1
ATOM 657 O O . ALA A 1 84 ? -8.189 -3.258 16.284 1.00 94.12 84 ALA A O 1
ATOM 658 N N . PRO A 1 85 ? -5.958 -3.283 16.472 1.00 95.44 85 PRO A N 1
ATOM 659 C CA . PRO A 1 85 ? -5.884 -1.854 16.792 1.00 95.44 85 PRO A CA 1
ATOM 660 C C . PRO A 1 85 ? -6.339 -0.940 15.645 1.00 95.44 85 PRO A C 1
ATOM 662 O O . PRO A 1 85 ? -6.881 0.141 15.895 1.00 95.44 85 PRO A O 1
ATOM 665 N N . LEU A 1 86 ? -6.114 -1.360 14.396 1.00 95.06 86 LEU A N 1
ATOM 666 C CA . LEU A 1 86 ? -6.550 -0.632 13.205 1.00 95.06 86 LEU A CA 1
ATOM 667 C C . LEU A 1 86 ? -8.069 -0.734 13.057 1.00 95.06 86 LEU A C 1
ATOM 669 O O . LEU A 1 86 ? -8.725 0.289 12.867 1.00 95.06 86 LEU A O 1
ATOM 673 N N . LEU A 1 87 ? -8.635 -1.933 13.219 1.00 93.75 87 LEU A N 1
ATOM 674 C CA . LEU A 1 87 ? -10.083 -2.153 13.168 1.00 93.75 87 LEU A CA 1
ATOM 675 C C . LEU A 1 87 ? -10.810 -1.380 14.276 1.00 93.75 87 LEU A C 1
ATOM 677 O O . LEU A 1 87 ? -11.788 -0.693 14.001 1.00 93.75 87 LEU A O 1
ATOM 681 N N . ALA A 1 88 ? -10.267 -1.359 15.496 1.00 94.12 88 ALA A N 1
ATOM 682 C CA . ALA A 1 88 ? -10.808 -0.535 16.575 1.00 94.12 88 ALA A CA 1
ATOM 683 C C . ALA A 1 88 ? -10.829 0.962 16.210 1.00 94.12 88 ALA A C 1
ATOM 685 O O . ALA A 1 88 ? -11.774 1.672 16.545 1.00 94.12 88 ALA A O 1
ATOM 686 N N . ALA A 1 89 ? -9.816 1.466 15.491 1.00 94.38 89 ALA A N 1
ATOM 687 C CA . ALA A 1 89 ? -9.820 2.847 15.010 1.00 94.38 89 ALA A CA 1
ATOM 688 C C . ALA A 1 89 ? -10.903 3.110 13.946 1.00 94.38 89 ALA A C 1
ATOM 690 O O . ALA A 1 89 ? -11.406 4.233 13.881 1.00 94.38 89 ALA A O 1
ATOM 691 N N . CYS A 1 90 ? -11.278 2.104 13.149 1.00 92.69 90 CYS A N 1
ATOM 692 C CA . CYS A 1 90 ? -12.412 2.185 12.227 1.00 92.69 90 CYS A CA 1
ATOM 693 C C . CYS A 1 90 ? -13.748 2.263 12.980 1.00 92.69 90 CYS A C 1
ATOM 695 O O . CYS A 1 90 ? -14.561 3.124 12.653 1.00 92.69 90 CYS A O 1
ATOM 697 N N . GLU A 1 91 ? -13.943 1.462 14.030 1.00 93.19 91 GLU A N 1
ATOM 698 C CA . GLU A 1 91 ? -15.170 1.488 14.848 1.00 93.19 91 GLU A CA 1
ATOM 699 C C . GLU A 1 91 ? -15.403 2.848 15.524 1.00 93.19 91 GLU A C 1
ATOM 701 O O . GLU A 1 91 ? -16.527 3.355 15.583 1.00 93.19 91 GLU A O 1
ATOM 706 N N . LEU A 1 92 ? -14.325 3.522 15.949 1.00 94.06 92 LEU A N 1
ATOM 707 C CA . LEU A 1 92 ? -14.404 4.886 16.487 1.00 94.06 92 LEU A CA 1
ATOM 708 C C . LEU A 1 92 ? -15.014 5.888 15.497 1.00 94.06 92 LEU A C 1
ATOM 710 O O . LEU A 1 92 ? -15.468 6.952 15.911 1.00 94.06 92 LEU A O 1
ATOM 714 N N . PHE A 1 93 ? -15.043 5.592 14.197 1.00 91.00 93 PHE A N 1
ATOM 715 C CA . PHE A 1 93 ? -15.578 6.510 13.196 1.00 91.00 93 PHE A CA 1
ATOM 716 C C . PHE A 1 93 ? -17.080 6.784 13.380 1.00 91.00 93 PHE A C 1
ATOM 718 O O . PHE A 1 93 ? -17.560 7.852 12.983 1.00 91.00 93 PHE A O 1
ATOM 725 N N . ALA A 1 94 ? -17.820 5.861 14.003 1.00 90.88 94 ALA A N 1
ATOM 726 C CA . ALA A 1 94 ? -19.237 6.040 14.308 1.00 90.88 94 ALA A CA 1
ATOM 727 C C . ALA A 1 94 ? -19.482 7.125 15.374 1.00 90.88 94 ALA A C 1
ATOM 729 O O . ALA A 1 94 ? -20.467 7.859 15.287 1.00 90.88 94 ALA A O 1
ATOM 730 N N . THR A 1 95 ? -18.573 7.266 16.343 1.0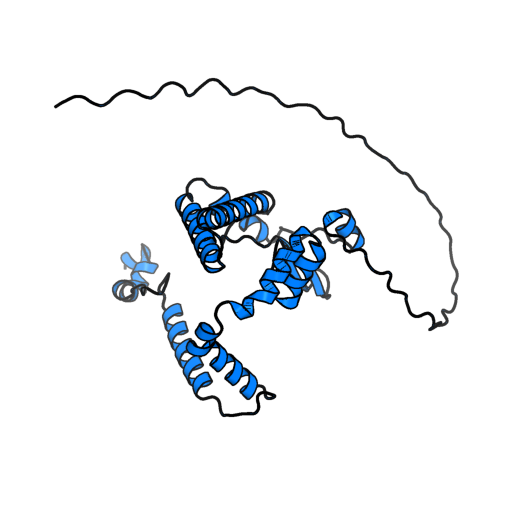0 94.25 95 THR A N 1
ATOM 731 C CA . THR A 1 95 ? -18.740 8.130 17.525 1.00 94.25 95 THR A CA 1
ATOM 732 C C . THR A 1 95 ? -17.852 9.374 17.486 1.00 94.25 95 THR A C 1
ATOM 734 O O . THR A 1 95 ? -18.319 10.474 17.777 1.00 94.25 95 THR A O 1
ATOM 737 N N . ASP A 1 96 ? -16.595 9.234 17.063 1.00 94.50 96 ASP A N 1
ATOM 738 C CA . ASP A 1 96 ? -15.625 10.319 16.918 1.00 94.50 96 ASP A CA 1
ATOM 739 C C . ASP A 1 96 ? -14.785 10.150 15.644 1.00 94.50 96 ASP A C 1
ATOM 741 O O . ASP A 1 96 ? -13.673 9.610 15.621 1.00 94.50 96 ASP A O 1
ATOM 745 N N . ARG A 1 97 ? -15.311 10.714 14.554 1.00 92.62 97 ARG A N 1
ATOM 746 C CA . ARG A 1 97 ? -14.654 10.729 13.240 1.00 92.62 97 ARG A CA 1
ATOM 747 C C . ARG A 1 97 ? -13.274 11.370 13.272 1.00 92.62 97 ARG A C 1
ATOM 749 O O . ARG A 1 97 ? -12.405 10.972 12.502 1.00 92.62 97 ARG A O 1
ATOM 756 N N . ALA A 1 98 ? -13.062 12.385 14.104 1.00 92.25 98 ALA A N 1
ATOM 757 C CA . ALA A 1 98 ? -11.799 13.103 14.106 1.00 92.25 98 ALA A CA 1
ATOM 758 C C . ALA A 1 98 ? -10.712 12.314 14.847 1.00 92.25 98 ALA A C 1
ATOM 760 O O . ALA A 1 98 ? -9.579 12.254 14.366 1.00 92.25 98 ALA A O 1
ATOM 761 N N . ALA A 1 99 ? -11.060 11.659 15.959 1.00 93.69 99 ALA A N 1
ATOM 762 C CA . ALA A 1 99 ? -10.168 10.724 16.637 1.00 93.69 99 ALA A CA 1
ATOM 763 C C . ALA A 1 99 ? -9.852 9.501 15.762 1.00 93.69 99 ALA A C 1
ATOM 765 O O . ALA A 1 99 ? -8.681 9.133 15.642 1.00 93.69 99 ALA A O 1
ATOM 766 N N . ALA A 1 100 ? -10.860 8.926 15.097 1.00 94.81 100 ALA A N 1
ATOM 767 C CA . ALA A 1 100 ? -10.684 7.820 14.155 1.00 94.81 100 ALA A CA 1
ATOM 768 C C . ALA A 1 100 ? -9.706 8.188 13.030 1.00 94.81 100 ALA A C 1
ATOM 770 O O . ALA A 1 100 ? -8.689 7.522 12.839 1.00 94.81 100 ALA A O 1
ATOM 771 N N . LEU A 1 101 ? -9.942 9.313 12.342 1.00 93.06 101 LEU A N 1
ATOM 772 C CA . LEU A 1 101 ? -9.051 9.791 11.281 1.00 93.06 101 LEU A CA 1
ATOM 773 C C . LEU A 1 101 ? -7.649 10.122 11.801 1.00 93.06 101 LEU A C 1
ATOM 775 O O . LEU A 1 101 ? -6.669 9.822 11.126 1.00 93.06 101 LEU A O 1
ATOM 779 N N . GLY A 1 102 ? -7.536 10.697 13.000 1.00 93.50 102 GLY A N 1
ATOM 780 C CA . GLY A 1 102 ? -6.247 10.965 13.636 1.00 93.50 102 GLY A CA 1
ATOM 781 C C . GLY A 1 102 ? -5.435 9.691 13.878 1.00 93.50 102 GLY A C 1
ATOM 782 O O . GLY A 1 102 ? -4.240 9.671 13.586 1.00 93.50 102 GLY A O 1
ATOM 783 N N . ARG A 1 103 ? -6.079 8.616 14.350 1.00 95.00 103 ARG A N 1
ATOM 784 C CA . ARG A 1 103 ? -5.441 7.306 14.551 1.00 95.00 103 ARG A CA 1
ATOM 785 C C . ARG A 1 103 ? -5.068 6.647 13.228 1.00 95.00 103 ARG A C 1
ATOM 787 O O . ARG A 1 103 ? -3.922 6.236 13.074 1.00 95.00 103 ARG A O 1
ATOM 794 N N . LEU A 1 104 ? -5.992 6.603 12.268 1.00 93.62 104 LEU A N 1
ATOM 795 C CA . LEU A 1 104 ? -5.753 6.018 10.945 1.00 93.62 104 LEU A CA 1
ATOM 796 C C . LEU A 1 104 ? -4.555 6.676 10.253 1.00 93.62 104 LEU A C 1
ATOM 798 O O . LEU A 1 104 ? -3.628 5.982 9.843 1.00 93.62 104 LEU A O 1
ATOM 802 N N . HIS A 1 105 ? -4.518 8.009 10.210 1.00 93.38 105 HIS A N 1
ATOM 803 C CA . HIS A 1 105 ? -3.416 8.744 9.588 1.00 93.38 105 HIS A CA 1
ATOM 804 C C . HIS A 1 105 ? -2.117 8.670 10.395 1.00 93.38 105 HIS A C 1
ATOM 806 O O . HIS A 1 105 ? -1.052 8.476 9.818 1.00 93.38 105 HIS A O 1
ATOM 812 N N . GLY A 1 106 ? -2.186 8.872 11.713 1.00 91.25 106 GLY A N 1
ATOM 813 C CA . GLY A 1 106 ? -1.002 9.075 12.551 1.00 91.25 106 GLY A CA 1
ATOM 814 C C . GLY A 1 106 ? -0.337 7.792 13.040 1.00 91.25 106 GLY A C 1
ATOM 815 O O . GLY A 1 106 ? 0.887 7.725 13.060 1.00 91.25 106 GLY A O 1
ATOM 816 N N . ALA A 1 107 ? -1.123 6.791 13.442 1.00 91.94 107 ALA A N 1
ATOM 817 C CA . ALA A 1 107 ? -0.599 5.546 14.006 1.00 91.94 107 ALA A CA 1
ATOM 818 C C . ALA A 1 107 ? -0.382 4.465 12.939 1.00 91.94 107 ALA A C 1
ATOM 820 O O . ALA A 1 107 ? 0.564 3.692 13.046 1.00 91.94 107 ALA A O 1
ATOM 821 N N . PHE A 1 108 ? -1.235 4.427 11.909 1.00 92.25 108 PHE A N 1
ATOM 822 C CA . PHE A 1 108 ? -1.238 3.344 10.916 1.00 92.25 108 PHE A CA 1
ATOM 823 C C . PHE A 1 108 ? -0.847 3.789 9.501 1.00 92.25 108 PHE A C 1
ATOM 825 O O . PHE A 1 108 ? -0.681 2.947 8.624 1.00 92.25 108 PHE A O 1
ATOM 832 N N . GLY A 1 109 ? -0.716 5.096 9.243 1.00 90.38 109 GLY A N 1
ATOM 833 C CA . GLY A 1 109 ? -0.406 5.618 7.905 1.00 90.38 109 GLY A CA 1
ATOM 834 C C . GLY A 1 109 ? -1.527 5.431 6.871 1.00 90.38 109 GLY A C 1
ATOM 835 O O . GLY A 1 109 ? -1.307 5.614 5.674 1.00 90.38 109 GLY A O 1
ATOM 836 N N . VAL A 1 110 ? -2.742 5.092 7.310 1.00 91.06 110 VAL A N 1
ATOM 837 C CA . VAL A 1 110 ? -3.914 4.903 6.449 1.00 91.06 110 VAL A CA 1
ATOM 838 C C . VAL A 1 110 ? -4.497 6.268 6.075 1.00 91.06 110 VAL A C 1
ATOM 840 O O . VAL A 1 110 ? -5.135 6.946 6.883 1.00 91.06 110 VAL A O 1
ATOM 843 N N . CYS A 1 111 ? -4.299 6.672 4.818 1.00 89.06 111 CYS A N 1
ATOM 844 C CA . CYS A 1 111 ? -4.779 7.944 4.267 1.00 89.06 111 CYS A CA 1
ATOM 845 C C . CYS A 1 111 ? -6.276 7.896 3.903 1.00 89.06 111 CYS A C 1
ATOM 847 O O . CYS A 1 111 ? -6.652 7.913 2.728 1.00 89.06 111 CYS A O 1
ATOM 849 N N . ALA A 1 112 ? -7.145 7.829 4.913 1.00 87.69 112 ALA A N 1
ATOM 850 C CA . ALA A 1 112 ? -8.593 7.853 4.718 1.00 87.69 112 ALA A CA 1
ATOM 851 C C . ALA A 1 112 ? -9.080 9.252 4.282 1.00 87.69 112 ALA A C 1
ATOM 853 O O . ALA A 1 112 ? -8.823 10.241 4.976 1.00 87.69 112 ALA A O 1
ATOM 854 N N . PHE A 1 113 ? -9.812 9.318 3.158 1.00 85.50 113 PHE A N 1
ATOM 855 C CA . PHE A 1 113 ? -10.446 10.495 2.513 1.00 85.50 113 PHE A CA 1
ATOM 856 C C . PHE A 1 113 ? -9.525 11.624 2.024 1.00 85.50 113 PHE A C 1
ATOM 858 O O . PHE A 1 113 ? -9.832 12.317 1.052 1.00 85.50 113 PHE A O 1
ATOM 865 N N . PHE A 1 114 ? -8.409 11.848 2.696 1.00 87.44 114 PHE A N 1
ATOM 866 C CA . PHE A 1 114 ? -7.401 12.82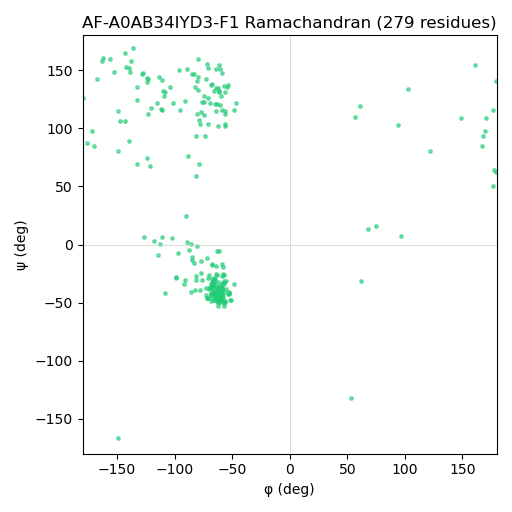8 2.326 1.00 87.44 114 PHE A CA 1
ATOM 867 C C . PHE A 1 114 ? -6.016 12.273 2.632 1.00 87.44 114 PHE A C 1
ATOM 869 O O . PHE A 1 114 ? -5.877 11.284 3.345 1.00 87.44 114 PHE A O 1
ATOM 876 N N . SER A 1 115 ? -4.988 12.896 2.075 1.00 88.50 115 SER A N 1
ATOM 877 C CA . SER A 1 115 ? -3.600 12.663 2.447 1.00 88.50 115 SER A CA 1
ATOM 878 C C . SER A 1 115 ? -3.032 13.922 3.084 1.00 88.50 115 SER A C 1
ATOM 880 O O . SER A 1 115 ? -3.378 15.055 2.724 1.00 88.50 115 SER A O 1
ATOM 882 N N . LEU A 1 116 ? -2.168 13.706 4.068 1.00 89.31 116 LEU A N 1
ATOM 883 C CA . LEU A 1 116 ? -1.375 14.741 4.708 1.00 89.31 116 LEU A CA 1
ATOM 884 C C . LEU A 1 116 ? 0.074 14.546 4.286 1.00 89.31 116 LEU A C 1
ATOM 886 O O . LEU A 1 116 ? 0.630 13.462 4.431 1.00 89.31 116 LEU A O 1
ATOM 890 N N . SER A 1 117 ? 0.698 15.603 3.786 1.00 89.12 117 SER A N 1
ATOM 891 C CA . SER A 1 117 ? 2.133 15.598 3.513 1.00 89.12 117 SER A CA 1
ATOM 892 C C . SER A 1 117 ? 2.759 16.924 3.904 1.00 89.12 117 SER A C 1
ATOM 894 O O . SER A 1 117 ? 2.107 17.968 3.910 1.00 89.12 117 SER A O 1
ATOM 896 N N . VAL A 1 118 ? 4.040 16.891 4.253 1.00 91.06 118 VAL A N 1
ATOM 897 C CA . VAL A 1 118 ? 4.841 18.100 4.431 1.00 91.06 118 VAL A CA 1
ATOM 898 C C . VAL A 1 118 ? 5.688 18.264 3.182 1.00 91.06 118 VAL A C 1
ATOM 900 O O . VAL A 1 118 ? 6.445 17.369 2.822 1.00 91.06 118 VAL A O 1
ATOM 903 N N . ALA A 1 119 ? 5.544 19.398 2.507 1.00 88.00 119 ALA A N 1
ATOM 904 C CA . ALA A 1 119 ? 6.275 19.676 1.280 1.00 88.00 119 ALA A CA 1
ATOM 905 C C . ALA A 1 119 ? 6.696 21.145 1.215 1.00 88.00 119 ALA A C 1
ATOM 907 O O . ALA A 1 119 ? 6.038 22.020 1.788 1.00 88.00 119 ALA A O 1
ATOM 908 N N . LYS A 1 120 ? 7.792 21.412 0.498 1.00 90.62 120 LYS A N 1
ATOM 909 C CA . LYS A 1 120 ? 8.295 22.768 0.241 1.00 90.62 120 LYS A CA 1
ATOM 910 C C . LYS A 1 120 ? 7.224 23.620 -0.446 1.00 90.62 120 LYS A C 1
ATOM 912 O O . LYS A 1 120 ? 6.517 23.142 -1.334 1.00 90.62 120 LYS A O 1
ATOM 917 N N . ASP A 1 121 ? 7.054 24.862 -0.009 1.00 84.75 121 ASP A N 1
ATOM 918 C CA . ASP A 1 121 ? 6.188 25.829 -0.685 1.00 84.75 121 ASP A CA 1
ATOM 919 C C . ASP A 1 121 ? 6.807 26.216 -2.038 1.00 84.75 121 ASP A C 1
ATOM 921 O O . ASP A 1 121 ? 8.015 26.406 -2.147 1.00 84.75 121 ASP A O 1
ATOM 925 N N . ALA A 1 122 ? 5.986 26.302 -3.086 1.00 82.50 122 ALA A N 1
ATOM 926 C CA . ALA A 1 122 ? 6.469 26.612 -4.433 1.00 82.50 122 ALA A CA 1
ATOM 927 C C . ALA A 1 122 ? 7.002 28.053 -4.568 1.00 82.50 122 ALA A C 1
ATOM 929 O O . ALA A 1 122 ? 7.724 28.352 -5.513 1.00 82.50 122 ALA A O 1
ATOM 930 N N . HIS A 1 123 ? 6.656 28.937 -3.631 1.00 83.75 123 HIS A N 1
ATOM 931 C CA . HIS A 1 123 ? 6.936 30.372 -3.680 1.00 83.75 123 HIS A CA 1
ATOM 932 C C . HIS A 1 123 ? 7.652 30.891 -2.428 1.00 83.75 123 HIS A C 1
ATOM 934 O O . HIS A 1 123 ? 7.797 32.099 -2.257 1.00 83.75 123 HIS A O 1
ATOM 940 N N . ALA A 1 124 ? 8.051 30.011 -1.510 1.00 86.62 124 ALA A N 1
ATOM 941 C CA . ALA A 1 124 ? 8.754 30.397 -0.295 1.00 86.62 124 ALA A CA 1
ATOM 942 C C . ALA A 1 124 ? 9.652 29.262 0.197 1.00 86.62 124 ALA A C 1
ATOM 944 O O . ALA A 1 124 ? 9.310 28.087 0.073 1.00 86.62 124 ALA A O 1
ATOM 945 N N . ASP A 1 125 ? 10.766 29.612 0.834 1.00 93.25 125 ASP A N 1
ATOM 946 C CA . ASP A 1 125 ? 11.666 28.630 1.438 1.00 93.25 125 ASP A CA 1
ATOM 947 C C . ASP A 1 125 ? 11.167 28.183 2.819 1.00 93.25 125 ASP A C 1
ATOM 949 O O . ASP A 1 125 ? 11.784 28.391 3.858 1.00 93.25 125 ASP A O 1
ATOM 953 N N . VAL A 1 126 ? 9.958 27.627 2.834 1.00 91.56 126 VAL A N 1
ATOM 954 C CA . VAL A 1 126 ? 9.315 27.079 4.027 1.00 91.56 126 VAL A CA 1
ATOM 955 C C . VAL A 1 126 ? 8.621 25.771 3.682 1.00 91.56 126 VAL A C 1
ATOM 957 O O . VAL A 1 126 ? 8.086 25.593 2.585 1.00 91.56 126 VAL A O 1
ATOM 960 N N . LEU A 1 127 ? 8.570 24.860 4.648 1.00 93.00 127 LEU A N 1
ATOM 961 C CA . LEU A 1 127 ? 7.729 23.675 4.556 1.00 93.00 127 LEU A CA 1
ATOM 962 C C . LEU A 1 127 ? 6.285 24.027 4.917 1.00 93.00 127 LEU A C 1
ATOM 964 O O . LEU A 1 127 ? 6.020 24.792 5.848 1.00 93.00 127 LEU A O 1
ATOM 968 N N . ARG A 1 128 ? 5.331 23.440 4.196 1.00 88.69 128 ARG A N 1
ATOM 969 C CA . ARG A 1 128 ? 3.906 23.545 4.513 1.00 88.69 128 ARG A CA 1
ATOM 970 C C . ARG A 1 128 ? 3.256 22.182 4.573 1.00 88.69 128 ARG A C 1
ATOM 972 O O . ARG A 1 128 ? 3.580 21.282 3.804 1.00 88.69 128 ARG A O 1
ATOM 979 N N . LEU A 1 129 ? 2.273 22.088 5.463 1.00 90.00 129 LEU A N 1
ATOM 980 C CA . LEU A 1 129 ? 1.322 20.993 5.454 1.00 90.00 129 LEU A CA 1
ATOM 981 C C . LEU A 1 129 ? 0.429 21.129 4.219 1.00 90.00 129 LEU A C 1
ATOM 983 O O . LEU A 1 129 ? -0.243 22.149 4.043 1.00 90.00 129 LEU A O 1
ATOM 987 N N . ARG A 1 130 ? 0.426 20.097 3.385 1.00 85.81 130 ARG A N 1
ATOM 988 C CA . ARG A 1 130 ? -0.458 19.939 2.239 1.00 85.81 130 ARG A CA 1
ATOM 989 C C . ARG A 1 130 ? -1.537 18.926 2.585 1.00 85.81 130 ARG A C 1
ATOM 991 O O . ARG A 1 130 ? -1.258 17.879 3.163 1.00 85.81 130 ARG A O 1
ATOM 998 N N . LEU A 1 131 ? -2.762 19.285 2.224 1.00 87.00 131 LEU A N 1
ATOM 999 C CA . LEU A 1 131 ? -3.936 18.437 2.323 1.00 87.00 131 LEU A CA 1
ATOM 1000 C C . LEU A 1 131 ? -4.424 18.192 0.902 1.00 87.00 131 LEU A C 1
ATOM 1002 O O . LEU A 1 131 ? -4.701 19.157 0.186 1.00 87.00 131 LEU A O 1
ATOM 1006 N N . GLN A 1 132 ? -4.498 16.934 0.491 1.00 81.69 132 GLN A N 1
ATOM 1007 C CA . GLN A 1 132 ? -4.971 16.565 -0.841 1.00 81.69 132 GLN A CA 1
ATOM 1008 C C . GLN A 1 132 ? -6.083 15.525 -0.722 1.00 81.69 132 GLN A C 1
ATOM 1010 O O . GLN A 1 132 ? -6.059 14.730 0.218 1.00 81.69 132 GLN A O 1
ATOM 1015 N N . PRO A 1 133 ? -7.063 15.515 -1.640 1.00 79.00 133 PRO A N 1
ATOM 1016 C CA . PRO A 1 133 ? -7.998 14.403 -1.740 1.00 79.00 133 PRO A CA 1
ATOM 1017 C C . PRO A 1 133 ? -7.240 13.081 -1.902 1.00 79.00 133 PRO A C 1
ATOM 1019 O O . PRO A 1 133 ? -6.283 12.998 -2.672 1.00 79.00 133 PRO A O 1
ATOM 1022 N N . ALA A 1 134 ? -7.662 12.061 -1.163 1.00 81.88 134 ALA A N 1
ATOM 1023 C CA . ALA A 1 134 ? -7.116 10.710 -1.235 1.00 81.88 134 ALA A CA 1
ATOM 1024 C C . ALA A 1 134 ? -8.222 9.700 -0.896 1.00 81.88 134 ALA A C 1
ATOM 1026 O O . ALA A 1 134 ? -9.402 10.046 -0.872 1.00 81.88 134 ALA A O 1
ATOM 1027 N N . GLY A 1 135 ? -7.853 8.446 -0.642 1.00 74.44 135 GLY A N 1
ATOM 1028 C CA . GLY A 1 135 ? -8.820 7.404 -0.295 1.00 74.44 135 GLY A CA 1
ATOM 1029 C C . GLY A 1 135 ? -9.639 6.898 -1.484 1.00 74.44 135 GLY A C 1
ATOM 1030 O O . GLY A 1 135 ? -10.662 6.252 -1.282 1.00 74.44 135 GLY A O 1
ATOM 1031 N N . LEU A 1 136 ? -9.199 7.180 -2.716 1.00 73.88 136 LEU A N 1
ATOM 1032 C CA . LEU A 1 136 ? -9.663 6.435 -3.881 1.00 73.88 136 LEU A CA 1
ATOM 1033 C C . LEU A 1 136 ? -8.989 5.070 -3.872 1.00 73.88 136 LEU A C 1
ATOM 1035 O O . LEU A 1 136 ? -7.769 4.973 -3.747 1.00 73.88 136 LEU A O 1
ATOM 1039 N N . THR A 1 137 ? -9.800 4.030 -3.977 1.00 73.25 137 THR A N 1
ATOM 1040 C CA . THR A 1 137 ? -9.360 2.639 -3.894 1.00 73.25 137 THR A CA 1
ATOM 1041 C C . THR A 1 137 ? -9.010 2.074 -5.269 1.00 73.25 137 THR A C 1
ATOM 1043 O O . THR A 1 137 ? -8.099 1.259 -5.380 1.00 73.25 137 THR A O 1
ATOM 1046 N N . LEU A 1 138 ? -9.664 2.551 -6.334 1.00 82.94 138 LEU A N 1
ATOM 1047 C CA . LEU A 1 138 ? -9.256 2.291 -7.711 1.00 82.94 138 LEU A CA 1
ATOM 1048 C C . LEU A 1 138 ? -8.190 3.294 -8.144 1.00 82.94 138 LEU A C 1
ATOM 1050 O O . LEU A 1 138 ? -8.196 4.465 -7.761 1.00 82.94 138 LEU A O 1
ATOM 1054 N N . LEU A 1 139 ? -7.280 2.818 -8.994 1.00 70.50 139 LEU A N 1
ATOM 1055 C CA . LEU A 1 139 ? -6.079 3.549 -9.388 1.00 70.50 139 LEU A CA 1
ATOM 1056 C C . LEU A 1 139 ? -6.392 4.923 -10.003 1.00 70.50 139 LEU A C 1
ATOM 1058 O O . LEU A 1 139 ? -5.585 5.841 -9.861 1.00 70.50 139 LEU A O 1
ATOM 1062 N N . SER A 1 140 ? -7.528 5.094 -10.687 1.00 74.94 140 SER A N 1
ATOM 1063 C CA . SER A 1 140 ? -7.968 6.358 -11.298 1.00 74.94 140 SER A CA 1
ATOM 1064 C C . SER A 1 140 ? -9.452 6.641 -11.056 1.00 74.94 140 SER A C 1
ATOM 1066 O O . SER A 1 140 ? -10.204 5.775 -10.620 1.00 74.94 140 SER A O 1
ATOM 1068 N N . SER A 1 141 ? -9.880 7.864 -11.386 1.00 77.81 141 SER A N 1
ATOM 1069 C CA . SER A 1 141 ? -11.296 8.245 -11.397 1.00 77.81 141 SER A CA 1
ATOM 1070 C C . SER A 1 141 ? -12.088 7.594 -12.535 1.00 77.81 141 SER A C 1
ATOM 1072 O O . SER A 1 141 ? -13.290 7.393 -12.404 1.00 77.81 141 SER A O 1
ATOM 1074 N N . THR A 1 142 ? -11.425 7.232 -13.635 1.00 83.25 142 THR A N 1
ATOM 1075 C CA . THR A 1 142 ? -12.061 6.736 -14.864 1.00 83.25 142 THR A CA 1
ATOM 1076 C C . THR A 1 142 ? -12.960 5.506 -14.639 1.00 83.25 142 THR A C 1
ATOM 1078 O O . THR A 1 142 ? -14.125 5.572 -15.033 1.00 83.25 142 THR A O 1
ATOM 1081 N N . PRO A 1 143 ? -12.530 4.442 -13.925 1.00 85.44 143 PRO A N 1
ATOM 1082 C CA . PRO A 1 143 ? -13.391 3.299 -13.621 1.00 85.44 143 PRO A CA 1
ATOM 1083 C C . PRO A 1 143 ? -14.677 3.621 -12.856 1.00 85.44 143 PRO A C 1
ATOM 1085 O O . PRO A 1 143 ? -15.639 2.862 -12.959 1.00 85.44 143 PRO A O 1
ATOM 1088 N N . TYR A 1 144 ? -14.713 4.716 -12.093 1.00 83.62 144 TYR A N 1
ATOM 1089 C CA . TYR A 1 144 ? -15.911 5.124 -11.357 1.00 83.62 144 TYR A CA 1
ATOM 1090 C C . TYR A 1 144 ? -16.921 5.865 -12.238 1.00 83.62 144 TYR A C 1
ATOM 1092 O O . TYR A 1 144 ? -18.116 5.793 -11.971 1.00 83.62 144 TYR A O 1
ATOM 1100 N N . LEU A 1 145 ? -16.451 6.585 -13.260 1.00 81.56 145 LEU A N 1
ATOM 1101 C CA . LEU A 1 145 ? -17.272 7.520 -14.037 1.00 81.56 145 LEU A CA 1
ATOM 1102 C C . LEU A 1 145 ? -17.775 6.937 -15.361 1.00 81.56 145 LEU A C 1
ATOM 1104 O O . LEU A 1 145 ? -18.832 7.337 -15.837 1.00 81.56 145 LEU A O 1
ATOM 1108 N N . HIS A 1 146 ? -17.028 6.008 -15.958 1.00 84.50 146 HIS A N 1
ATOM 1109 C CA . HIS A 1 146 ? -17.276 5.555 -17.324 1.00 84.50 146 HIS A CA 1
ATOM 1110 C C . HIS A 1 146 ? -17.856 4.138 -17.381 1.00 84.50 146 HIS A C 1
ATOM 1112 O O . HIS A 1 146 ? -17.355 3.212 -16.730 1.00 84.50 146 HIS A O 1
ATOM 1118 N N . ALA A 1 147 ? -18.933 3.964 -18.150 1.00 86.19 147 ALA A N 1
ATOM 1119 C CA . ALA A 1 147 ? -19.734 2.742 -18.169 1.00 86.19 147 ALA A CA 1
ATOM 1120 C C . ALA A 1 147 ? -18.928 1.507 -18.604 1.00 86.19 147 ALA A C 1
ATOM 1122 O O . ALA A 1 147 ? -19.092 0.447 -17.996 1.00 86.19 147 ALA A O 1
ATOM 1123 N N . GLU A 1 148 ? -17.992 1.664 -19.546 1.00 89.94 148 GLU A N 1
ATOM 1124 C CA . GLU A 1 148 ? -17.156 0.603 -20.123 1.00 89.94 148 GLU A CA 1
ATOM 1125 C C . GLU A 1 148 ? -16.292 -0.157 -19.102 1.00 89.94 148 GLU A C 1
ATOM 1127 O O . GLU A 1 148 ? -15.856 -1.275 -19.362 1.00 89.94 148 GLU A O 1
ATOM 1132 N N . HIS A 1 149 ? -16.091 0.390 -17.900 1.00 90.31 149 HIS A N 1
ATOM 1133 C CA . HIS A 1 149 ? -15.339 -0.264 -16.823 1.00 90.31 149 HIS A CA 1
ATOM 1134 C C . HIS A 1 149 ? -16.199 -1.133 -15.890 1.00 90.31 149 HIS A C 1
ATOM 1136 O O . HIS A 1 149 ? -15.823 -1.366 -14.739 1.00 90.31 149 HIS A O 1
ATOM 1142 N N . GLY A 1 150 ? -17.348 -1.627 -16.366 1.00 91.25 150 GLY A N 1
ATOM 1143 C CA . GLY A 1 150 ? -18.260 -2.479 -15.591 1.00 91.25 150 GLY A CA 1
ATOM 1144 C C . GLY A 1 150 ? -17.572 -3.682 -14.942 1.00 91.25 150 GLY A C 1
ATOM 1145 O O . GLY A 1 150 ? -17.702 -3.876 -13.736 1.00 91.25 150 GLY A O 1
ATOM 1146 N N . ALA A 1 151 ? -16.756 -4.415 -15.705 1.00 93.06 151 ALA A N 1
ATOM 1147 C CA . ALA A 1 151 ? -16.014 -5.571 -15.196 1.00 93.06 151 ALA A CA 1
ATOM 1148 C C . ALA A 1 151 ? -15.008 -5.196 -14.092 1.00 93.06 151 ALA A C 1
ATOM 1150 O O . ALA A 1 151 ? -14.887 -5.898 -13.094 1.00 93.06 151 ALA A O 1
ATOM 1151 N N . THR A 1 152 ? -14.321 -4.054 -14.221 1.00 92.69 152 THR A N 1
ATOM 1152 C CA . THR A 1 152 ? -13.393 -3.563 -13.189 1.00 92.69 152 THR A CA 1
ATOM 1153 C C . THR A 1 152 ? -14.121 -3.208 -11.895 1.00 92.69 152 THR A C 1
ATOM 1155 O O . THR A 1 152 ? -13.619 -3.495 -10.812 1.00 92.69 152 THR A O 1
ATOM 1158 N N . ARG A 1 153 ? -15.305 -2.589 -11.990 1.00 92.38 153 ARG A N 1
ATOM 1159 C CA . ARG A 1 153 ? -16.128 -2.268 -10.816 1.00 92.38 153 ARG A CA 1
ATOM 1160 C C . ARG A 1 153 ? -16.652 -3.526 -10.128 1.00 92.38 153 ARG A C 1
ATOM 1162 O O . ARG A 1 153 ? -16.637 -3.568 -8.904 1.00 92.38 153 ARG A O 1
ATOM 1169 N N . LEU A 1 154 ? -17.068 -4.532 -10.898 1.00 94.00 154 LEU A N 1
ATOM 1170 C CA . LEU A 1 154 ? -17.509 -5.818 -10.356 1.00 94.00 154 LEU A CA 1
ATOM 1171 C C . LEU A 1 154 ? -16.369 -6.512 -9.599 1.00 94.00 154 LEU A C 1
ATOM 1173 O O . LEU A 1 154 ? -16.510 -6.779 -8.410 1.00 94.00 154 LEU A O 1
ATOM 1177 N N . ALA A 1 155 ? -15.206 -6.670 -10.239 1.00 94.56 155 ALA A N 1
ATOM 1178 C CA . ALA A 1 155 ? -14.030 -7.280 -9.616 1.00 94.56 155 ALA A CA 1
ATOM 1179 C C . ALA A 1 155 ? -13.576 -6.533 -8.349 1.00 94.56 155 ALA A C 1
ATOM 1181 O O . ALA A 1 155 ? -13.084 -7.136 -7.400 1.00 94.56 155 ALA A O 1
ATOM 1182 N N . TYR A 1 156 ? -13.753 -5.209 -8.308 1.00 93.56 156 TYR A N 1
ATOM 1183 C CA . TYR A 1 156 ? -13.486 -4.417 -7.112 1.00 93.56 156 TYR A CA 1
ATOM 1184 C C . TYR A 1 156 ? -14.433 -4.755 -5.954 1.00 93.56 156 TYR A C 1
ATOM 1186 O O . TYR A 1 156 ? -13.969 -4.946 -4.831 1.00 93.56 156 TYR A O 1
ATOM 1194 N N . VAL A 1 157 ? -15.742 -4.827 -6.217 1.00 94.62 157 VAL A N 1
ATOM 1195 C CA . VAL A 1 157 ? -16.742 -5.189 -5.199 1.00 94.62 157 VAL A CA 1
ATOM 1196 C C . VAL A 1 157 ? -16.469 -6.594 -4.670 1.00 94.62 157 VAL A C 1
ATOM 1198 O O . VAL A 1 157 ? -16.425 -6.775 -3.457 1.00 94.62 157 VAL A O 1
ATOM 1201 N N . GLU A 1 158 ? -16.190 -7.545 -5.562 1.00 95.25 158 GLU A N 1
ATOM 1202 C CA . GLU A 1 158 ? -15.860 -8.926 -5.202 1.00 95.25 158 GLU A CA 1
ATOM 1203 C C . GLU A 1 158 ? -14.587 -9.013 -4.354 1.00 95.25 158 GLU A C 1
ATOM 1205 O O . GLU A 1 158 ? -14.585 -9.680 -3.323 1.00 95.25 158 GLU A O 1
ATOM 1210 N N . ALA A 1 159 ? -13.520 -8.299 -4.732 1.00 95.00 159 ALA A N 1
ATOM 1211 C CA . ALA A 1 159 ? -12.260 -8.304 -3.990 1.00 95.00 159 ALA A CA 1
ATOM 1212 C C . ALA A 1 159 ? -12.400 -7.696 -2.586 1.00 95.00 159 ALA A C 1
ATOM 1214 O O . ALA A 1 159 ? -11.860 -8.234 -1.618 1.00 95.00 159 ALA A O 1
ATOM 1215 N N . VAL A 1 160 ? -13.137 -6.586 -2.452 1.00 95.00 160 VAL A N 1
ATOM 1216 C CA . VAL A 1 160 ? -13.411 -5.981 -1.139 1.00 95.00 160 VAL A CA 1
ATOM 1217 C C . VAL A 1 160 ? -14.320 -6.883 -0.311 1.00 95.00 160 VAL A C 1
ATOM 1219 O O . VAL A 1 160 ? -14.054 -7.075 0.872 1.00 95.00 160 VAL A O 1
ATOM 1222 N N . GLY A 1 161 ? -15.347 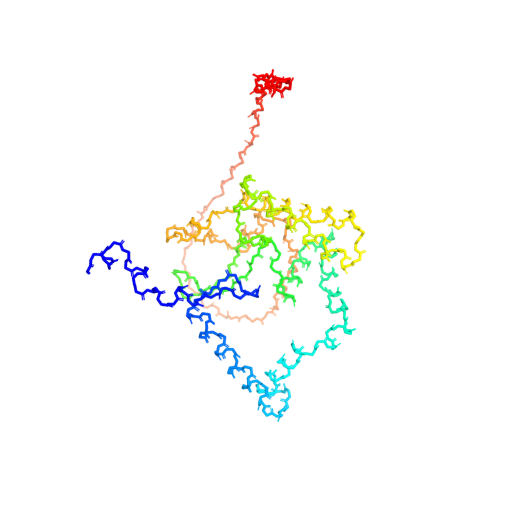-7.474 -0.923 1.00 96.12 161 GLY A N 1
ATOM 1223 C CA . GLY A 1 161 ? -16.219 -8.442 -0.265 1.00 96.12 161 GLY A CA 1
ATOM 1224 C C . GLY A 1 161 ? -15.437 -9.642 0.261 1.00 96.12 161 GLY A C 1
ATOM 1225 O O . GLY A 1 161 ? -15.552 -9.971 1.434 1.00 96.12 161 GLY A O 1
ATOM 1226 N N . ALA A 1 162 ? -14.552 -10.229 -0.545 1.00 95.94 162 ALA A N 1
ATOM 1227 C CA . ALA A 1 162 ? -13.693 -11.329 -0.111 1.00 95.94 162 ALA A CA 1
ATOM 1228 C C . ALA A 1 162 ? -12.811 -10.937 1.088 1.00 95.94 162 ALA A C 1
ATOM 1230 O O . ALA A 1 162 ? -12.726 -11.685 2.059 1.00 95.94 162 ALA A O 1
ATOM 1231 N N . ALA A 1 163 ? -12.206 -9.744 1.065 1.00 94.31 163 ALA A N 1
ATOM 1232 C CA . ALA A 1 163 ? -11.417 -9.245 2.190 1.00 94.31 163 ALA A CA 1
ATOM 1233 C C . ALA A 1 163 ? -12.261 -9.050 3.465 1.00 94.31 163 ALA A C 1
ATOM 1235 O O . ALA A 1 163 ? -11.805 -9.382 4.555 1.00 94.31 163 ALA A O 1
ATOM 1236 N N . LEU A 1 164 ? -13.493 -8.550 3.343 1.00 94.69 164 LEU A N 1
ATOM 1237 C CA . LEU A 1 164 ? -14.416 -8.396 4.472 1.00 94.69 164 LEU A CA 1
ATOM 1238 C C . LEU A 1 164 ? -14.900 -9.749 5.012 1.00 94.69 164 LEU A C 1
ATOM 1240 O O . LEU A 1 164 ? -14.994 -9.920 6.224 1.00 94.69 164 LEU A O 1
ATOM 1244 N N . SER A 1 165 ? -15.139 -10.732 4.144 1.00 95.06 165 SER A N 1
ATOM 1245 C CA . SER A 1 165 ? -15.461 -12.097 4.569 1.00 95.06 165 SER A CA 1
ATOM 1246 C C . SER A 1 165 ? -14.309 -12.745 5.334 1.00 95.06 165 SER A C 1
ATOM 1248 O O . SER A 1 165 ? -14.550 -13.414 6.334 1.00 95.06 165 SER A O 1
ATOM 1250 N N . LEU A 1 166 ? -13.056 -12.493 4.936 1.00 93.88 166 LEU A N 1
ATOM 1251 C CA . LEU A 1 166 ? -11.883 -12.938 5.700 1.00 93.88 166 LEU A CA 1
ATOM 1252 C C . LEU A 1 166 ? -11.808 -12.294 7.094 1.00 93.88 166 LEU A C 1
ATOM 1254 O O . LEU A 1 166 ? -11.259 -12.902 8.004 1.00 93.88 166 LEU A O 1
ATOM 1258 N N . LEU A 1 167 ? -12.390 -11.105 7.287 1.00 93.50 167 LEU A N 1
ATOM 1259 C CA . LEU A 1 167 ? -12.524 -10.460 8.601 1.00 93.50 167 LEU A CA 1
ATOM 1260 C C . LEU A 1 167 ? -13.708 -10.995 9.430 1.00 93.50 167 LEU A C 1
ATOM 1262 O O . LEU A 1 167 ? -13.901 -10.547 10.558 1.00 93.50 167 LEU A O 1
ATOM 1266 N N . GLY A 1 168 ? -14.486 -11.943 8.897 1.00 91.81 168 GLY A N 1
ATOM 1267 C CA . GLY A 1 168 ? -15.607 -12.583 9.589 1.00 91.81 168 GLY A CA 1
ATOM 1268 C C . GLY A 1 168 ? -16.986 -11.986 9.296 1.00 91.81 168 GLY A C 1
ATOM 1269 O O . GLY A 1 168 ? -17.952 -12.396 9.937 1.00 91.81 168 GLY A O 1
ATOM 1270 N N . LEU A 1 169 ? -17.115 -11.051 8.345 1.00 91.50 169 LEU A N 1
ATOM 1271 C CA . LEU A 1 169 ? -18.430 -10.550 7.925 1.00 91.50 169 LEU A CA 1
ATOM 1272 C C . LEU A 1 169 ? -19.171 -11.612 7.099 1.00 91.50 169 LEU A C 1
ATOM 1274 O O . LEU A 1 169 ? -18.577 -12.303 6.265 1.00 91.50 169 LEU A O 1
ATOM 1278 N N . GLY A 1 170 ? -20.490 -11.709 7.293 1.00 93.38 170 GLY A N 1
ATOM 1279 C CA . GLY A 1 170 ? -21.340 -12.609 6.512 1.00 93.38 170 GLY A CA 1
ATOM 1280 C C . GLY A 1 170 ? -21.309 -12.269 5.018 1.00 93.38 170 GLY A C 1
ATOM 1281 O O . GLY A 1 170 ? -21.112 -11.116 4.649 1.00 93.38 170 GLY A O 1
ATOM 1282 N N . GLY A 1 171 ? -21.514 -13.258 4.141 1.00 89.19 171 GLY A N 1
ATOM 1283 C CA . GLY A 1 171 ? -21.355 -13.080 2.689 1.00 89.19 171 GLY A CA 1
ATOM 1284 C C . GLY A 1 171 ? -22.170 -11.919 2.103 1.00 89.19 171 GLY A C 1
ATOM 1285 O O . GLY A 1 171 ? -21.641 -11.138 1.317 1.00 89.19 171 GLY A O 1
ATOM 1286 N N . GLU A 1 172 ? -23.425 -11.750 2.524 1.00 92.94 172 GLU A N 1
ATOM 1287 C CA . GLU A 1 172 ? -24.269 -10.634 2.073 1.00 92.94 172 GLU A CA 1
ATOM 1288 C C . GLU A 1 172 ? -23.761 -9.279 2.590 1.00 92.94 172 GLU A C 1
ATOM 1290 O O . GLU A 1 172 ? -23.616 -8.330 1.817 1.00 92.94 172 GLU A O 1
ATOM 1295 N N . GLU A 1 173 ? -23.415 -9.200 3.876 1.00 94.12 173 GLU A N 1
ATOM 1296 C CA . GLU A 1 173 ? -22.879 -7.989 4.505 1.00 94.12 173 GLU A CA 1
ATOM 1297 C C . GLU A 1 173 ? -21.532 -7.578 3.888 1.00 94.12 173 GLU A C 1
ATOM 1299 O O . GLU A 1 173 ? -21.294 -6.404 3.601 1.00 94.12 173 GLU A O 1
ATOM 1304 N N . ALA A 1 174 ? -20.671 -8.552 3.600 1.00 94.56 174 ALA A N 1
ATOM 1305 C CA . ALA A 1 174 ? -19.382 -8.347 2.960 1.00 94.56 174 ALA A CA 1
ATOM 1306 C C . ALA A 1 174 ? -19.534 -7.814 1.523 1.00 94.56 174 ALA A C 1
ATOM 1308 O O . ALA A 1 174 ? -18.871 -6.843 1.145 1.00 94.56 174 ALA A O 1
ATOM 1309 N N . GLN A 1 175 ? -20.447 -8.386 0.729 1.00 92.56 175 GLN A N 1
ATOM 1310 C CA . GLN A 1 175 ? -20.744 -7.890 -0.621 1.00 92.56 175 GLN A CA 1
ATOM 1311 C C . GLN A 1 175 ? -21.358 -6.484 -0.591 1.00 92.56 175 GLN A C 1
ATOM 1313 O O . GLN A 1 175 ? -20.951 -5.608 -1.363 1.00 92.56 175 GLN A O 1
ATOM 1318 N N . ALA A 1 176 ? -22.276 -6.223 0.344 1.00 95.12 176 ALA A N 1
ATOM 1319 C CA . ALA A 1 176 ? -22.830 -4.891 0.564 1.00 95.12 176 ALA A CA 1
ATOM 1320 C C . ALA A 1 176 ? -21.737 -3.876 0.945 1.00 95.12 176 ALA A C 1
ATOM 1322 O O . ALA A 1 176 ? -21.735 -2.751 0.438 1.00 95.12 176 ALA A O 1
ATOM 1323 N N . GLY A 1 177 ? -20.760 -4.282 1.762 1.00 93.06 177 GLY A N 1
ATOM 1324 C CA . GLY A 1 177 ? -19.583 -3.482 2.101 1.00 93.06 177 GLY A CA 1
ATOM 1325 C C . GLY A 1 177 ? -18.726 -3.128 0.881 1.00 93.06 177 GLY A C 1
ATOM 1326 O O . GLY A 1 177 ? -18.354 -1.964 0.702 1.00 93.06 177 GLY A O 1
ATOM 1327 N N . GLY A 1 178 ? -18.480 -4.092 -0.014 1.00 93.06 178 GLY A N 1
ATOM 1328 C CA . GLY A 1 178 ? -17.795 -3.853 -1.288 1.00 93.06 178 GLY A CA 1
ATOM 1329 C C . GLY A 1 178 ? -18.529 -2.843 -2.177 1.00 93.06 178 GLY A C 1
ATOM 1330 O O . GLY A 1 178 ? -17.928 -1.886 -2.681 1.00 93.06 178 GLY A O 1
ATOM 1331 N N . ALA A 1 179 ? -19.850 -2.988 -2.309 1.00 93.56 179 ALA A N 1
ATOM 1332 C CA . ALA A 1 179 ? -20.687 -2.057 -3.062 1.00 93.56 179 ALA A CA 1
ATOM 1333 C C . ALA A 1 179 ? -20.695 -0.649 -2.438 1.00 93.56 179 ALA A C 1
ATOM 1335 O O . ALA A 1 179 ? -20.567 0.353 -3.149 1.00 93.56 179 ALA A O 1
ATOM 1336 N N . ALA A 1 180 ? -20.782 -0.552 -1.109 1.00 92.44 180 ALA A N 1
ATOM 1337 C CA . ALA A 1 180 ? -20.736 0.715 -0.384 1.00 92.44 180 ALA A CA 1
ATOM 1338 C C . ALA A 1 180 ? -19.392 1.438 -0.575 1.00 92.44 180 ALA A C 1
ATOM 1340 O O . ALA A 1 180 ? -19.367 2.652 -0.804 1.00 92.44 180 ALA A O 1
ATOM 1341 N N . ALA A 1 181 ? -18.275 0.703 -0.557 1.00 90.38 181 ALA A N 1
ATOM 1342 C CA . ALA A 1 181 ? -16.949 1.253 -0.825 1.00 90.38 181 ALA A CA 1
ATOM 1343 C C . ALA A 1 181 ? -16.840 1.819 -2.255 1.00 90.38 181 ALA A C 1
ATOM 1345 O O . ALA A 1 181 ? -16.332 2.929 -2.454 1.00 90.38 181 ALA A O 1
ATOM 1346 N N . LEU A 1 182 ? -17.392 1.115 -3.250 1.00 90.88 182 LEU A N 1
ATOM 1347 C CA . LEU A 1 182 ? -17.433 1.585 -4.639 1.00 90.88 182 LEU A CA 1
ATOM 1348 C C . LEU A 1 182 ? -18.271 2.867 -4.779 1.00 90.88 182 LEU A C 1
ATOM 1350 O O . LEU A 1 182 ? -17.855 3.824 -5.445 1.00 90.88 182 LEU A O 1
ATOM 1354 N N . GLN A 1 183 ? -19.432 2.923 -4.122 1.00 89.44 183 GLN A N 1
ATOM 1355 C CA . GLN A 1 183 ? -20.280 4.117 -4.101 1.00 89.44 183 GLN A CA 1
ATOM 1356 C C . GLN A 1 183 ? -19.579 5.305 -3.430 1.00 89.44 183 GLN A C 1
ATOM 1358 O O . GLN A 1 183 ? -19.648 6.431 -3.932 1.00 89.44 183 GLN A O 1
ATOM 1363 N N . ALA A 1 184 ? -18.870 5.075 -2.322 1.00 86.31 184 ALA A N 1
ATOM 1364 C CA . ALA A 1 184 ? -18.096 6.110 -1.643 1.00 86.31 184 ALA A CA 1
ATOM 1365 C C . ALA A 1 184 ? -16.989 6.678 -2.549 1.00 86.31 184 ALA A C 1
ATOM 1367 O O . ALA A 1 184 ? -16.864 7.901 -2.664 1.00 86.31 184 ALA A O 1
ATOM 1368 N N . GLY A 1 185 ? -16.250 5.816 -3.256 1.00 85.69 185 GLY A N 1
ATOM 1369 C CA . GLY A 1 185 ? -15.242 6.229 -4.240 1.00 85.69 185 GLY A CA 1
ATOM 1370 C C . GLY A 1 185 ? -15.833 7.028 -5.409 1.00 85.69 185 GLY A C 1
ATOM 1371 O O . GLY A 1 185 ? -15.284 8.059 -5.804 1.00 85.69 185 GLY A O 1
ATOM 1372 N N . SER A 1 186 ? -17.010 6.635 -5.901 1.00 84.06 186 SER A N 1
ATOM 1373 C CA . SER A 1 186 ? -17.729 7.360 -6.964 1.00 84.06 186 SER A CA 1
ATOM 1374 C C . SER A 1 186 ? -18.128 8.777 -6.523 1.00 84.06 186 SER A C 1
ATOM 1376 O O . SER A 1 186 ? -17.936 9.754 -7.246 1.00 84.06 186 SER A O 1
ATOM 1378 N N . ARG A 1 187 ? -18.601 8.931 -5.279 1.00 83.31 187 ARG A N 1
ATOM 1379 C CA . ARG A 1 187 ? -18.930 10.248 -4.700 1.00 83.31 187 ARG A CA 1
ATOM 1380 C C . ARG A 1 187 ? -17.695 11.121 -4.466 1.00 83.31 187 ARG A C 1
ATOM 1382 O O . ARG A 1 187 ? -17.794 12.347 -4.537 1.00 83.31 187 ARG A O 1
ATOM 1389 N N . ALA A 1 188 ? -16.553 10.512 -4.150 1.00 79.19 188 ALA A N 1
ATOM 1390 C CA . ALA A 1 188 ? -15.295 11.226 -3.964 1.00 79.19 188 ALA A CA 1
ATOM 1391 C C . ALA A 1 188 ? -14.721 11.723 -5.302 1.00 79.19 188 ALA A C 1
ATOM 1393 O O . ALA A 1 188 ? -14.321 12.881 -5.395 1.00 79.19 188 ALA A O 1
ATOM 1394 N N . THR A 1 189 ? -14.740 10.887 -6.345 1.00 74.62 189 THR A N 1
ATOM 1395 C CA . THR A 1 189 ? -14.192 11.216 -7.676 1.00 74.62 189 THR A CA 1
ATOM 1396 C C . THR A 1 189 ? -14.955 12.311 -8.405 1.00 74.62 189 THR A C 1
ATOM 1398 O O . THR A 1 189 ? -14.325 13.160 -9.031 1.00 74.62 189 THR A O 1
ATOM 1401 N N . GLY A 1 190 ? -16.283 12.376 -8.259 1.00 64.62 190 GLY A N 1
ATOM 1402 C CA . GLY A 1 190 ? -17.091 13.476 -8.805 1.00 64.62 190 GLY A CA 1
ATOM 1403 C C . GLY A 1 190 ? -16.738 14.867 -8.250 1.00 64.62 190 GLY A C 1
ATOM 1404 O O . GLY A 1 190 ? -17.284 15.866 -8.704 1.00 64.62 190 GLY A O 1
ATOM 1405 N N . ARG A 1 191 ? -15.840 14.952 -7.257 1.00 63.88 191 ARG A N 1
ATOM 1406 C CA . ARG A 1 191 ? -15.390 16.195 -6.607 1.00 63.88 191 ARG A CA 1
ATOM 1407 C C . ARG A 1 191 ? -13.893 16.472 -6.779 1.00 63.88 191 ARG A C 1
ATOM 1409 O O . ARG A 1 191 ? -13.392 17.423 -6.182 1.00 63.88 191 ARG A O 1
ATOM 1416 N N . THR A 1 192 ? -13.173 15.639 -7.529 1.00 63.34 192 THR A N 1
ATOM 1417 C CA . THR A 1 192 ? -11.722 15.766 -7.731 1.00 63.34 192 THR A CA 1
ATOM 1418 C C . THR A 1 192 ? -11.388 16.159 -9.160 1.00 63.34 192 THR A C 1
ATOM 1420 O O . THR A 1 192 ? -11.988 15.638 -10.097 1.00 63.34 192 THR A O 1
ATOM 1423 N N . ASP A 1 193 ? -10.378 17.013 -9.321 1.00 63.25 193 ASP A N 1
ATOM 1424 C CA . ASP A 1 193 ? -9.824 17.348 -10.631 1.00 63.25 193 ASP A CA 1
ATOM 1425 C C . ASP A 1 193 ? -9.301 16.095 -11.349 1.00 63.25 193 ASP A C 1
ATOM 1427 O O . ASP A 1 193 ? -8.783 15.157 -10.731 1.00 63.25 193 ASP A O 1
ATOM 1431 N N . SER A 1 194 ? -9.393 16.088 -12.681 1.00 65.12 194 SER A N 1
ATOM 1432 C CA . SER A 1 194 ? -8.812 15.015 -13.487 1.00 65.12 194 SER A CA 1
ATOM 1433 C C . SER A 1 194 ? -7.289 14.942 -13.290 1.00 65.12 194 SER A C 1
ATOM 1435 O O . SER A 1 194 ? -6.630 15.949 -13.016 1.00 65.12 194 SER A O 1
ATOM 1437 N N . ARG A 1 195 ? -6.680 13.764 -13.497 1.00 64.31 195 ARG A N 1
ATOM 1438 C CA . ARG A 1 195 ? -5.209 13.632 -13.445 1.00 64.31 195 ARG A CA 1
ATOM 1439 C C . ARG A 1 195 ? -4.493 14.552 -14.434 1.00 64.31 195 ARG A C 1
ATOM 1441 O O . ARG A 1 195 ? -3.372 14.962 -14.152 1.00 64.31 195 ARG A O 1
ATOM 1448 N N . ALA A 1 196 ? -5.100 14.818 -15.591 1.00 63.84 196 ALA A N 1
ATOM 1449 C CA . ALA A 1 196 ? -4.537 15.722 -16.587 1.00 63.84 196 ALA A CA 1
ATOM 1450 C C . ALA A 1 196 ? -4.497 17.151 -16.034 1.00 63.84 196 ALA A C 1
ATOM 1452 O O . ALA A 1 196 ? -3.440 17.771 -16.022 1.00 63.84 196 ALA A O 1
ATOM 1453 N N . THR A 1 197 ? -5.610 17.607 -15.453 1.00 63.38 197 THR A N 1
ATOM 1454 C CA . THR A 1 197 ? -5.718 18.909 -14.784 1.00 63.38 197 THR A CA 1
ATOM 1455 C C . THR A 1 197 ? -4.715 19.038 -13.637 1.00 63.38 197 THR A C 1
ATOM 1457 O O . THR A 1 197 ? -3.985 20.018 -13.581 1.00 63.38 197 THR A O 1
ATOM 1460 N N . ALA A 1 198 ? -4.596 18.023 -12.776 1.00 64.25 198 ALA A N 1
ATOM 1461 C CA . ALA A 1 198 ? -3.674 18.039 -11.635 1.00 64.25 198 ALA A CA 1
ATOM 1462 C C . ALA A 1 198 ? -2.179 18.024 -12.022 1.00 64.25 198 ALA A C 1
ATOM 1464 O O . ALA A 1 198 ? -1.321 18.306 -11.187 1.00 64.25 198 ALA A O 1
ATOM 1465 N N . ARG A 1 199 ? -1.844 17.656 -13.266 1.00 63.88 199 ARG A N 1
ATOM 1466 C CA . ARG A 1 199 ? -0.468 17.658 -13.796 1.00 63.88 199 ARG A CA 1
ATOM 1467 C C . ARG A 1 199 ? -0.137 18.917 -14.595 1.00 63.88 199 ARG A C 1
ATOM 1469 O O . ARG A 1 199 ? 1.021 19.092 -14.970 1.00 63.88 199 ARG A O 1
ATOM 1476 N N . SER A 1 200 ? -1.119 19.776 -14.860 1.00 57.44 200 SER A N 1
ATOM 1477 C CA . SER A 1 200 ? -0.898 21.012 -15.600 1.00 57.44 200 SER A CA 1
ATOM 1478 C C . SER A 1 200 ? -0.005 21.966 -14.798 1.00 57.44 200 SER A C 1
ATOM 1480 O O . SER A 1 200 ? -0.299 22.229 -13.634 1.00 57.44 200 SER A O 1
ATOM 1482 N N . PRO A 1 201 ? 1.039 22.562 -15.401 1.00 54.84 201 PRO A N 1
ATOM 1483 C CA . PRO A 1 201 ? 1.901 23.532 -14.718 1.00 54.84 201 PRO A CA 1
ATOM 1484 C C . PRO A 1 201 ? 1.147 24.765 -14.195 1.00 54.84 201 PRO A C 1
ATOM 1486 O O . PRO A 1 201 ? 1.566 25.384 -13.222 1.00 54.84 201 PRO A O 1
ATOM 1489 N N . CYS A 1 202 ? 0.032 25.120 -14.842 1.00 52.03 202 CYS A N 1
ATOM 1490 C CA . CYS A 1 202 ? -0.850 26.222 -14.455 1.00 52.03 202 CYS A CA 1
ATOM 1491 C C . CYS A 1 202 ? -1.889 25.840 -13.390 1.00 52.03 202 CYS A C 1
ATOM 1493 O O . CYS A 1 202 ? -2.553 26.722 -12.843 1.00 52.03 202 CYS A O 1
ATOM 1495 N N . TRP A 1 203 ? -2.043 24.548 -13.079 1.00 43.47 203 TRP A N 1
ATOM 1496 C CA . TRP A 1 203 ? -2.877 24.125 -11.964 1.00 43.47 203 TRP A CA 1
ATOM 1497 C C . TRP A 1 203 ? -2.163 24.504 -10.671 1.00 43.47 203 TRP A C 1
ATOM 1499 O O . TRP A 1 203 ? -1.183 23.884 -10.264 1.00 43.47 203 TRP A O 1
ATOM 1509 N N . ALA A 1 204 ? -2.639 25.573 -10.038 1.00 54.00 204 ALA A N 1
ATOM 1510 C CA . ALA A 1 204 ? -2.155 25.997 -8.737 1.00 54.00 204 ALA A CA 1
ATOM 1511 C C . ALA A 1 204 ? -2.768 25.084 -7.660 1.00 54.00 204 ALA A C 1
ATOM 1513 O O . ALA A 1 204 ? -3.983 25.147 -7.436 1.00 54.00 204 ALA A O 1
ATOM 1514 N N . PRO A 1 205 ? -1.979 24.262 -6.940 1.00 50.41 205 PRO A N 1
ATOM 1515 C CA . PRO A 1 205 ? -2.518 23.468 -5.855 1.00 50.41 205 PRO A CA 1
ATOM 1516 C C . PRO A 1 205 ? -2.812 24.382 -4.666 1.00 50.41 205 PRO A C 1
ATOM 1518 O O . PRO A 1 205 ? -1.971 24.616 -3.800 1.00 50.41 205 PRO A O 1
ATOM 1521 N N . GLY A 1 206 ? -4.052 24.852 -4.598 1.00 55.47 206 GLY A N 1
ATOM 1522 C CA . GLY A 1 206 ? -4.707 25.165 -3.340 1.00 55.47 206 GLY A CA 1
ATOM 1523 C C . GLY A 1 206 ? -4.786 26.641 -2.966 1.00 55.47 206 GLY A C 1
ATOM 1524 O O . GLY A 1 206 ? -3.813 27.389 -2.905 1.00 55.47 206 GLY A O 1
ATOM 1525 N N . THR A 1 207 ? -5.987 27.024 -2.545 1.00 59.56 207 THR A N 1
ATOM 1526 C CA . THR A 1 207 ? -6.203 28.185 -1.688 1.00 59.56 207 THR A CA 1
ATOM 1527 C C . THR A 1 207 ? -5.366 28.042 -0.415 1.00 59.56 207 THR A C 1
ATOM 1529 O O . THR A 1 207 ? -5.654 27.189 0.434 1.00 59.56 207 THR A O 1
ATOM 1532 N N . ARG A 1 208 ? -4.349 28.893 -0.238 1.00 59.09 208 ARG A N 1
ATOM 1533 C CA . ARG A 1 208 ? -3.630 29.005 1.037 1.00 59.09 208 ARG A CA 1
ATOM 1534 C C . ARG A 1 208 ? -4.638 29.395 2.116 1.00 59.09 208 ARG A C 1
ATOM 1536 O O . ARG A 1 208 ? -5.209 30.481 2.087 1.00 59.09 208 ARG A O 1
ATOM 1543 N N . SER A 1 209 ? -4.850 28.524 3.095 1.00 64.88 209 SER A N 1
ATOM 1544 C CA . SER A 1 209 ? -5.768 28.794 4.200 1.00 64.88 209 SER A CA 1
ATOM 1545 C C . SER A 1 209 ? -5.057 28.659 5.542 1.00 64.88 209 SER A C 1
ATOM 1547 O O . SER A 1 209 ? -4.220 27.785 5.759 1.00 64.88 209 SER A O 1
ATOM 1549 N N . ARG A 1 210 ? -5.366 29.570 6.470 1.00 72.25 210 ARG A N 1
ATOM 1550 C CA . ARG A 1 210 ? -4.975 29.412 7.879 1.00 72.25 210 ARG A CA 1
ATOM 1551 C C . ARG A 1 210 ? -5.834 28.304 8.498 1.00 72.25 210 ARG A C 1
ATOM 1553 O O . ARG A 1 210 ? -6.983 28.143 8.095 1.00 72.25 210 ARG A O 1
ATOM 1560 N N . ARG A 1 211 ? -5.361 27.636 9.560 1.00 60.69 211 ARG A N 1
ATOM 1561 C CA . ARG A 1 211 ? -6.147 26.628 10.319 1.00 60.69 211 ARG A CA 1
ATOM 1562 C C . ARG A 1 211 ? -7.563 27.092 10.704 1.00 60.69 211 ARG A C 1
ATOM 1564 O O . ARG A 1 211 ? -8.492 26.297 10.750 1.00 60.69 211 ARG A O 1
ATOM 1571 N N . ARG A 1 212 ? -7.755 28.387 10.985 1.00 51.22 212 ARG A N 1
ATOM 1572 C CA . ARG A 1 212 ? -9.094 28.949 11.253 1.00 51.22 212 ARG A CA 1
ATOM 1573 C C . ARG A 1 212 ? -10.001 28.934 10.015 1.00 51.22 212 ARG A C 1
ATOM 1575 O O . ARG A 1 212 ? -11.197 28.715 10.150 1.00 51.22 212 ARG A O 1
ATOM 1582 N N . GLY A 1 213 ? -9.433 29.146 8.829 1.00 59.09 213 GLY A N 1
ATOM 1583 C CA . GLY A 1 213 ? -10.141 29.079 7.552 1.00 59.09 213 GLY A CA 1
ATOM 1584 C C . GLY A 1 213 ? -10.538 27.654 7.168 1.00 59.09 213 GLY A C 1
ATOM 1585 O O . GLY A 1 213 ? -11.655 27.454 6.701 1.00 59.09 213 GLY A O 1
ATOM 1586 N N . THR A 1 214 ? -9.690 26.654 7.437 1.00 60.59 214 THR A N 1
ATOM 1587 C CA . THR A 1 214 ? -10.044 25.241 7.200 1.00 60.59 214 THR A CA 1
ATOM 1588 C C . THR A 1 214 ? -11.165 24.771 8.126 1.00 60.59 214 THR A C 1
ATOM 1590 O O . THR A 1 214 ? -12.116 24.156 7.656 1.00 60.59 214 THR A O 1
ATOM 1593 N N . ARG A 1 215 ? -11.139 25.157 9.412 1.00 55.22 215 ARG A N 1
ATOM 1594 C CA . ARG A 1 215 ? -12.233 24.868 10.362 1.00 55.22 215 ARG A CA 1
ATOM 1595 C C . ARG A 1 215 ? -13.584 25.430 9.934 1.00 55.22 215 ARG A C 1
ATOM 1597 O O . ARG A 1 215 ? -14.593 24.766 10.116 1.00 55.22 215 ARG A O 1
ATOM 1604 N N . ARG A 1 216 ? -13.609 26.636 9.355 1.00 51.53 216 ARG A N 1
ATOM 1605 C CA . ARG A 1 216 ? -14.849 27.231 8.829 1.00 51.53 216 ARG A CA 1
ATOM 1606 C C . ARG A 1 216 ? -15.402 26.465 7.627 1.00 51.53 216 ARG A C 1
ATOM 1608 O O . ARG A 1 216 ? -16.611 26.398 7.472 1.00 51.53 216 ARG A O 1
ATOM 1615 N N . ARG A 1 217 ? -14.529 25.886 6.796 1.00 62.56 217 ARG A N 1
ATOM 1616 C CA . ARG A 1 217 ? -14.921 25.107 5.609 1.00 62.56 217 ARG A CA 1
ATOM 1617 C C . ARG A 1 217 ? -15.312 23.663 5.938 1.00 62.56 217 ARG A C 1
ATOM 1619 O O . ARG A 1 217 ? -16.100 23.081 5.206 1.00 62.56 217 ARG A O 1
ATOM 1626 N N . GLN A 1 218 ? -14.784 23.091 7.022 1.00 60.25 218 GLN A N 1
ATOM 1627 C CA . GLN A 1 218 ? -15.091 21.725 7.465 1.00 60.25 218 GLN A CA 1
ATOM 1628 C C . GLN A 1 218 ? -15.412 21.664 8.971 1.00 60.25 218 GLN A C 1
ATOM 1630 O O . GLN A 1 218 ? -14.643 21.099 9.751 1.00 60.25 218 GLN A O 1
ATOM 1635 N N . PRO A 1 219 ? -16.557 22.221 9.407 1.00 59.28 219 PRO A N 1
ATOM 1636 C CA . PRO A 1 219 ? -16.913 22.281 10.826 1.00 59.28 219 PRO A CA 1
ATOM 1637 C C . PRO A 1 219 ? -17.142 20.893 11.443 1.00 59.28 219 PRO A C 1
ATOM 1639 O O . PRO A 1 219 ? -16.838 20.689 12.611 1.00 59.28 219 PRO A O 1
ATOM 1642 N N . ARG A 1 220 ? -17.592 19.911 10.649 1.00 55.03 220 ARG A N 1
ATOM 1643 C CA . ARG A 1 220 ? -17.848 18.524 11.091 1.00 55.03 220 ARG A CA 1
ATOM 1644 C C . ARG A 1 220 ? -16.584 17.703 11.389 1.00 55.03 220 ARG A C 1
ATOM 1646 O O . ARG A 1 220 ? -16.696 16.616 11.937 1.00 55.03 220 ARG A O 1
ATOM 1653 N N . LEU A 1 221 ? -15.405 18.204 11.012 1.00 56.34 221 LEU A N 1
ATOM 1654 C CA . LEU A 1 221 ? -14.095 17.598 11.301 1.00 56.34 221 LEU A CA 1
ATOM 1655 C C . LEU A 1 221 ? -13.288 18.442 12.303 1.00 56.34 221 LEU A C 1
ATOM 1657 O O . LEU A 1 221 ? -12.109 18.184 12.551 1.00 56.34 221 LEU A O 1
ATOM 1661 N N . ALA A 1 222 ? -13.894 19.493 12.863 1.00 48.44 222 ALA A N 1
ATOM 1662 C CA . ALA A 1 222 ? -13.226 20.359 13.814 1.00 48.44 222 ALA A CA 1
ATOM 1663 C C . ALA A 1 222 ? -13.184 19.690 15.193 1.00 48.44 222 ALA A C 1
ATOM 1665 O O . ALA A 1 222 ? -14.162 19.706 15.930 1.00 48.44 222 ALA A O 1
ATOM 1666 N N . VAL A 1 223 ? -12.018 19.166 15.571 1.00 44.38 223 VAL A N 1
ATOM 1667 C CA . VAL A 1 223 ? -11.752 18.793 16.967 1.00 44.38 223 VAL A CA 1
ATOM 1668 C C . VAL A 1 223 ? -11.846 20.050 17.832 1.00 44.38 223 VAL A C 1
ATOM 1670 O O . VAL A 1 223 ? -11.222 21.077 17.510 1.00 44.38 223 VAL A O 1
ATOM 1673 N N . ALA A 1 224 ? -12.593 19.969 18.936 1.00 38.53 224 ALA A N 1
ATOM 1674 C CA . ALA A 1 224 ? -12.553 20.965 19.994 1.00 38.53 224 ALA A CA 1
ATOM 1675 C C . ALA A 1 224 ? -11.101 21.082 20.474 1.00 38.53 224 ALA A C 1
ATOM 1677 O O . ALA A 1 224 ? -10.564 20.209 21.144 1.00 38.53 224 ALA A O 1
ATOM 1678 N N . THR A 1 225 ? -10.408 22.145 20.069 1.00 38.81 225 THR A N 1
ATOM 1679 C CA . THR A 1 225 ? -9.083 22.418 20.625 1.00 38.81 225 THR A CA 1
ATOM 1680 C C . THR A 1 225 ? -9.255 22.697 22.101 1.00 38.81 225 THR A C 1
ATOM 1682 O O . THR A 1 225 ? -9.820 23.739 22.441 1.00 38.81 225 THR A O 1
ATOM 1685 N N . ALA A 1 226 ? -8.695 21.831 22.945 1.00 31.23 226 ALA A N 1
ATOM 1686 C CA . ALA A 1 226 ? -8.254 22.242 24.264 1.00 31.23 226 ALA A CA 1
ATOM 1687 C C . ALA A 1 226 ? -7.469 23.547 24.083 1.00 31.23 226 ALA A C 1
ATOM 1689 O O . ALA A 1 226 ? -6.545 23.631 23.260 1.00 31.23 226 ALA A O 1
ATOM 1690 N N . ARG A 1 227 ? -7.918 24.613 24.752 1.00 28.92 227 ARG A N 1
ATOM 1691 C CA . ARG A 1 227 ? -7.167 25.865 24.801 1.00 28.92 227 ARG A CA 1
ATOM 1692 C C . ARG A 1 227 ? -5.800 25.495 25.361 1.00 28.92 227 ARG A C 1
ATOM 1694 O O . ARG A 1 227 ? -5.714 25.065 26.501 1.00 28.92 227 ARG A O 1
ATOM 1701 N N . SER A 1 228 ? -4.752 25.648 24.554 1.00 31.83 228 SER A N 1
ATOM 1702 C CA . SER A 1 228 ? -3.393 25.724 25.075 1.00 31.83 228 SER A CA 1
ATOM 1703 C C . SER A 1 228 ? -3.395 26.874 26.079 1.00 31.83 228 SER A C 1
ATOM 1705 O O . SER A 1 228 ? -3.446 28.048 25.701 1.00 31.83 228 SER A O 1
ATOM 1707 N N . THR A 1 229 ? -3.438 26.536 27.362 1.00 29.34 229 THR A N 1
ATOM 1708 C CA . THR A 1 229 ? -3.017 27.427 28.428 1.00 29.34 229 THR A CA 1
ATOM 1709 C C . THR A 1 229 ? -1.542 27.679 28.162 1.00 29.34 229 THR A C 1
ATOM 1711 O O . THR A 1 229 ? -0.689 26.813 28.335 1.00 29.34 229 THR A O 1
ATOM 1714 N N . ARG A 1 230 ? -1.241 28.854 27.603 1.00 27.53 230 ARG A N 1
ATOM 1715 C CA . ARG A 1 230 ? 0.133 29.350 27.583 1.00 27.53 230 ARG A CA 1
ATOM 1716 C C . ARG A 1 230 ? 0.610 29.381 29.038 1.00 27.53 230 ARG A C 1
ATOM 1718 O O . ARG A 1 230 ? -0.121 29.948 29.853 1.00 27.53 230 ARG A O 1
ATOM 1725 N N . PRO A 1 231 ? 1.792 28.840 29.370 1.00 28.88 231 PRO A N 1
ATOM 1726 C CA . PRO A 1 231 ? 2.397 29.130 30.655 1.00 28.88 231 PRO A CA 1
ATOM 1727 C C . PRO A 1 231 ? 2.624 30.640 30.714 1.00 28.88 231 PRO A C 1
ATOM 1729 O O . PRO A 1 231 ? 3.268 31.236 29.847 1.00 28.88 231 PRO A O 1
ATOM 1732 N N . SER A 1 232 ? 2.000 31.275 31.693 1.00 33.72 232 SER A N 1
ATOM 1733 C CA . SER A 1 232 ? 2.235 32.662 32.051 1.00 33.72 232 SER A CA 1
ATOM 1734 C C . SER A 1 232 ? 3.673 32.819 32.535 1.00 33.72 232 SER A C 1
ATOM 1736 O O . SER A 1 232 ? 4.050 32.210 33.527 1.00 33.72 232 SER A O 1
ATOM 1738 N N . GLY A 1 233 ? 4.438 33.680 31.862 1.00 33.31 233 GLY A N 1
ATOM 1739 C CA . GLY A 1 233 ? 5.642 34.277 32.436 1.00 33.31 233 GLY A CA 1
ATOM 1740 C C . GLY A 1 233 ? 6.934 34.021 31.671 1.00 33.31 233 GLY A C 1
ATOM 1741 O O . GLY A 1 233 ? 7.746 33.231 32.114 1.00 33.31 233 GLY A O 1
ATOM 1742 N N . VAL A 1 234 ? 7.173 34.786 30.602 1.00 28.58 234 VAL A N 1
ATOM 1743 C CA . VAL A 1 234 ? 8.453 35.494 30.422 1.00 28.58 234 VAL A CA 1
ATOM 1744 C C . VAL A 1 234 ? 8.116 36.841 29.788 1.00 28.58 234 VAL A C 1
ATOM 1746 O O . VAL A 1 234 ? 7.699 36.931 28.632 1.00 28.58 234 VAL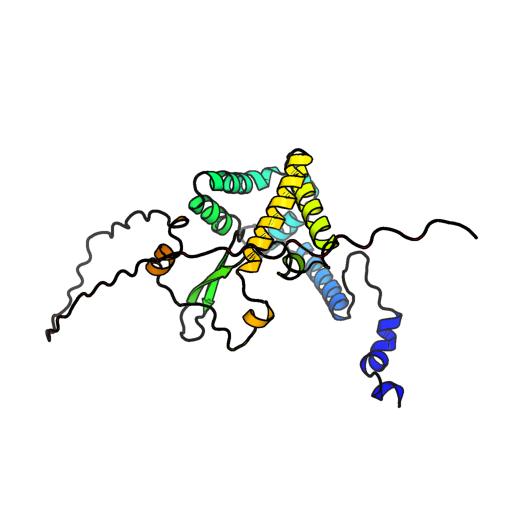 A O 1
ATOM 1749 N N . ARG A 1 235 ? 8.213 37.898 30.595 1.00 26.73 235 ARG A N 1
ATOM 1750 C CA . ARG A 1 235 ? 8.007 39.288 30.190 1.00 26.73 235 ARG A CA 1
ATOM 1751 C C . ARG A 1 235 ? 9.312 39.758 29.535 1.00 26.73 235 ARG A C 1
ATOM 1753 O O . ARG A 1 235 ? 10.231 40.169 30.227 1.00 26.73 235 ARG A O 1
ATOM 1760 N N . LEU A 1 236 ? 9.426 39.644 28.213 1.00 28.72 236 LEU A N 1
ATOM 1761 C CA . LEU A 1 236 ? 10.512 40.297 27.475 1.00 28.72 236 LEU A CA 1
ATOM 1762 C C . LEU A 1 236 ? 10.132 41.767 27.274 1.00 28.72 236 LEU A C 1
ATOM 1764 O O . LEU A 1 236 ? 9.160 42.070 26.578 1.00 28.72 236 LEU A O 1
ATOM 1768 N N . CYS A 1 237 ? 10.879 42.658 27.933 1.00 24.19 237 CYS A N 1
ATOM 1769 C CA . CYS A 1 237 ? 10.799 44.106 27.774 1.00 24.19 237 CYS A CA 1
ATOM 1770 C C . CYS A 1 237 ? 10.818 44.477 26.288 1.00 24.19 237 CYS A C 1
ATOM 1772 O O . CYS A 1 237 ? 11.806 44.252 25.593 1.00 24.19 237 CYS A O 1
ATOM 1774 N N . ARG A 1 238 ? 9.721 45.061 25.800 1.00 26.69 238 ARG A N 1
ATOM 1775 C CA . ARG A 1 238 ? 9.716 45.802 24.540 1.00 26.69 238 ARG A CA 1
ATOM 1776 C C . ARG A 1 238 ? 9.904 47.270 24.874 1.00 26.69 238 ARG A C 1
ATOM 1778 O O . ARG A 1 238 ? 9.051 47.865 25.527 1.00 26.69 238 ARG A O 1
ATOM 1785 N N . THR A 1 239 ? 11.019 47.825 24.425 1.00 26.97 239 THR A N 1
ATOM 1786 C CA . THR A 1 239 ? 11.224 49.264 24.330 1.00 26.97 239 THR A CA 1
ATOM 1787 C C . THR A 1 239 ? 10.166 49.849 23.397 1.00 26.97 239 THR A C 1
ATOM 1789 O O . THR A 1 239 ? 9.909 49.351 22.299 1.00 26.97 239 THR A O 1
ATOM 1792 N N . SER A 1 240 ? 9.479 50.869 23.894 1.00 25.55 240 SER A N 1
ATOM 1793 C CA . SER A 1 240 ? 8.449 51.615 23.191 1.00 25.55 240 SER A CA 1
ATOM 1794 C C . SER A 1 240 ? 9.081 52.568 22.180 1.00 25.55 240 SER A C 1
ATOM 1796 O O . SER A 1 240 ? 9.824 53.466 22.570 1.00 25.55 240 SER A O 1
ATOM 1798 N N . SER A 1 241 ? 8.713 52.447 20.909 1.00 27.89 241 SER A N 1
ATOM 1799 C CA . SER A 1 241 ? 8.655 53.595 20.007 1.00 27.89 241 SER A CA 1
ATOM 1800 C C . SER A 1 241 ? 7.221 53.722 19.499 1.00 27.89 241 SER A C 1
ATOM 1802 O O . SER A 1 241 ? 6.630 52.803 18.934 1.00 27.89 241 SER A O 1
ATOM 1804 N N . SER A 1 242 ? 6.617 54.854 19.838 1.00 26.70 242 SER A N 1
ATOM 1805 C CA . SER A 1 242 ? 5.277 55.262 19.450 1.00 26.70 242 SER A CA 1
ATOM 1806 C C . SER A 1 242 ? 5.283 55.814 18.025 1.00 26.70 242 SER A C 1
ATOM 1808 O O . SER A 1 242 ? 6.226 56.505 17.642 1.00 26.70 242 SER A O 1
ATOM 1810 N N . ARG A 1 243 ? 4.209 55.553 17.263 1.00 27.42 243 ARG A N 1
ATOM 1811 C CA . ARG A 1 243 ? 3.553 56.513 16.346 1.00 27.42 243 ARG A CA 1
ATOM 1812 C C . ARG A 1 243 ? 2.342 55.886 15.636 1.00 27.42 243 ARG A C 1
ATOM 1814 O O . ARG A 1 243 ? 2.494 54.858 14.993 1.00 27.42 243 ARG A O 1
ATOM 1821 N N . GLY A 1 244 ? 1.197 56.577 15.764 1.00 25.58 244 GLY A N 1
ATOM 1822 C CA . GLY A 1 244 ? 0.017 56.638 14.869 1.00 25.58 244 GLY A CA 1
ATOM 1823 C C . GLY A 1 244 ? -0.745 55.328 14.617 1.00 25.58 244 GLY A C 1
ATOM 1824 O O . GLY A 1 244 ? -0.178 54.381 14.105 1.00 25.58 244 GLY A O 1
ATOM 1825 N N . GLY A 1 245 ? -2.030 55.151 14.935 1.00 24.59 245 GLY A N 1
ATOM 1826 C CA . GLY A 1 245 ? -3.158 56.078 14.806 1.00 24.59 245 GLY A CA 1
ATOM 1827 C C . GLY A 1 245 ? -3.874 55.824 13.470 1.00 24.59 245 GLY A C 1
ATOM 1828 O O . GLY A 1 245 ? -3.359 56.225 12.434 1.00 24.59 245 GLY A O 1
ATOM 1829 N N . GLY A 1 246 ? -5.031 55.148 13.488 1.00 24.78 246 GLY A N 1
ATOM 1830 C CA . GLY A 1 246 ? -5.851 54.919 12.288 1.00 24.78 246 GLY A CA 1
ATOM 1831 C C . GLY A 1 246 ? -6.964 53.881 12.478 1.00 24.78 246 GLY A C 1
ATOM 1832 O O . GLY A 1 246 ? -6.733 52.684 12.328 1.00 24.78 246 GLY A O 1
ATOM 1833 N N . SER A 1 247 ? -8.160 54.354 12.825 1.00 24.55 247 SER A N 1
ATOM 1834 C CA . SER A 1 247 ? -9.414 53.596 12.955 1.00 24.55 247 SER A CA 1
ATOM 1835 C C . SER A 1 247 ? -10.112 53.404 11.602 1.00 24.55 247 SER A C 1
ATOM 1837 O O . SER A 1 247 ? -10.057 54.321 10.792 1.00 24.55 247 SER A O 1
ATOM 1839 N N . ALA A 1 248 ? -10.808 52.273 11.403 1.00 29.16 248 ALA A N 1
ATOM 1840 C CA . ALA A 1 248 ? -12.056 52.087 10.620 1.00 29.16 248 ALA A CA 1
ATOM 1841 C C . ALA A 1 248 ? -12.234 50.592 10.278 1.00 29.16 248 ALA A C 1
ATOM 1843 O O . ALA A 1 248 ? -11.253 49.873 10.135 1.00 29.16 248 ALA A O 1
ATOM 1844 N N . GLU A 1 249 ? -13.398 50.004 10.028 1.00 25.92 249 GLU A N 1
ATOM 1845 C CA . GLU A 1 249 ? -14.804 50.204 10.384 1.00 25.92 249 GLU A CA 1
ATOM 1846 C C . GLU A 1 249 ? -15.476 48.887 9.927 1.00 25.92 249 GLU A C 1
ATOM 1848 O O . GLU A 1 249 ? -15.051 48.269 8.946 1.00 25.92 249 GLU A O 1
ATOM 1853 N N . ARG A 1 250 ? -16.460 48.375 10.673 1.00 28.55 250 ARG A N 1
ATOM 1854 C CA . ARG A 1 250 ? -17.193 47.152 10.305 1.00 28.55 250 ARG A CA 1
ATOM 1855 C C . ARG A 1 250 ? -18.283 47.509 9.302 1.00 28.55 250 ARG A C 1
ATOM 1857 O O . ARG A 1 250 ? -19.081 48.391 9.588 1.00 28.55 250 ARG A O 1
ATOM 1864 N N . ARG A 1 251 ? -18.431 46.719 8.240 1.00 27.73 251 ARG A N 1
ATOM 1865 C CA . ARG A 1 251 ? -19.727 46.513 7.581 1.00 27.73 251 ARG A CA 1
ATOM 1866 C C . ARG A 1 251 ? -19.942 45.025 7.355 1.00 27.73 251 ARG A C 1
ATOM 1868 O O . ARG A 1 251 ? -19.072 44.330 6.837 1.00 27.73 251 ARG A O 1
ATOM 1875 N N . GLY A 1 252 ? -21.065 44.543 7.874 1.00 25.06 252 GLY A N 1
ATOM 1876 C CA . GLY A 1 252 ? -21.606 43.232 7.569 1.00 25.06 252 GLY A CA 1
ATOM 1877 C C . GLY A 1 252 ? -22.520 43.337 6.360 1.00 25.06 252 GLY A C 1
ATOM 1878 O O . GLY A 1 252 ? -23.141 44.374 6.149 1.00 25.06 252 GLY A O 1
ATOM 1879 N N . GLU A 1 253 ? -22.617 42.252 5.605 1.00 27.08 253 GLU A N 1
ATOM 1880 C CA . GLU A 1 253 ? -23.705 42.067 4.659 1.00 27.08 253 GLU A CA 1
ATOM 1881 C C . GLU A 1 253 ? -24.003 40.571 4.546 1.00 27.08 253 GLU A C 1
ATOM 1883 O O . GLU A 1 253 ? -23.156 39.747 4.194 1.00 27.08 253 GLU A O 1
ATOM 1888 N N . THR A 1 254 ? -25.207 40.225 4.982 1.00 27.53 254 THR A N 1
ATOM 1889 C CA . THR A 1 254 ? -25.867 38.930 4.852 1.00 27.53 254 THR A CA 1
ATOM 1890 C C . THR A 1 254 ? -26.674 38.940 3.562 1.00 27.53 254 THR A C 1
ATOM 1892 O O . THR A 1 254 ? -27.558 39.780 3.422 1.00 27.53 254 THR A O 1
ATOM 1895 N N . ALA A 1 255 ? -26.432 37.988 2.661 1.00 29.53 255 ALA A N 1
ATOM 1896 C CA . ALA A 1 255 ? -27.297 37.754 1.508 1.00 29.53 255 ALA A CA 1
ATOM 1897 C C . ALA A 1 255 ? -28.017 36.406 1.655 1.00 29.53 255 ALA A C 1
ATOM 1899 O O . ALA A 1 255 ? -27.395 35.344 1.725 1.00 29.53 255 ALA A O 1
ATOM 1900 N N . HIS A 1 256 ? -29.343 36.497 1.739 1.00 26.64 256 HIS A N 1
ATOM 1901 C C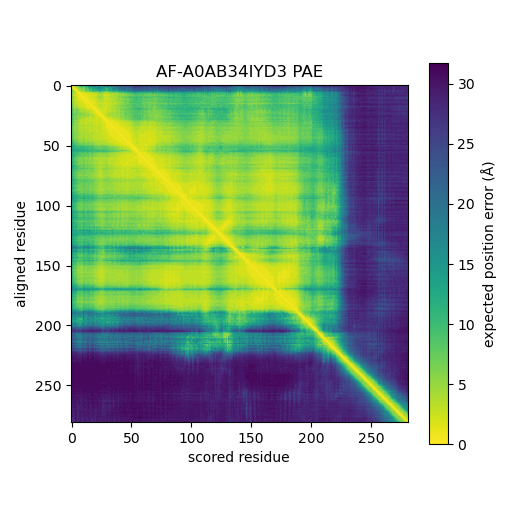A . HIS A 1 256 ? -30.310 35.407 1.716 1.00 26.64 256 HIS A CA 1
ATOM 1902 C C . HIS A 1 256 ? -30.289 34.659 0.372 1.00 26.64 256 HIS A C 1
ATOM 1904 O O . HIS A 1 256 ? -30.327 35.272 -0.692 1.00 26.64 256 HIS A O 1
ATOM 1910 N N . LEU A 1 257 ? -30.299 33.325 0.434 1.00 25.25 257 LEU A N 1
ATOM 1911 C CA . LEU A 1 257 ? -30.604 32.438 -0.691 1.00 25.25 257 LEU A CA 1
ATOM 1912 C C . LEU A 1 257 ? -32.124 32.353 -0.889 1.00 25.25 257 LEU A C 1
ATOM 1914 O O . LEU A 1 257 ? -32.856 32.105 0.069 1.00 25.25 257 LEU A O 1
ATOM 1918 N N . LYS A 1 258 ? -32.577 32.495 -2.138 1.00 24.42 258 LYS A N 1
ATOM 1919 C CA . LYS A 1 258 ? -33.931 32.148 -2.596 1.00 24.42 258 LYS A CA 1
ATOM 1920 C C . LYS A 1 258 ? -33.824 30.905 -3.506 1.00 24.42 258 LYS A C 1
ATOM 1922 O O . LYS A 1 258 ? -32.946 30.908 -4.368 1.00 24.42 258 LYS A O 1
ATOM 1927 N N . PRO A 1 259 ? -34.640 29.850 -3.327 1.00 29.66 259 PRO A N 1
ATOM 1928 C CA . PRO A 1 259 ? -34.620 28.652 -4.170 1.00 29.66 259 PRO A CA 1
ATOM 1929 C C . PRO A 1 259 ? -35.690 28.733 -5.272 1.00 29.66 259 PRO A C 1
ATOM 1931 O O . PRO A 1 259 ? -36.722 29.350 -5.038 1.00 29.66 259 PRO A O 1
ATOM 1934 N N . LEU A 1 260 ? -35.451 28.106 -6.431 1.00 24.39 260 LEU A N 1
ATOM 1935 C CA . LEU A 1 260 ? -36.407 27.714 -7.496 1.00 24.39 260 LEU A CA 1
ATOM 1936 C C . LEU A 1 260 ? -35.573 27.031 -8.608 1.00 24.39 260 LEU A C 1
ATOM 1938 O O . LEU A 1 260 ? -34.485 27.514 -8.899 1.00 24.39 260 LEU A O 1
ATOM 1942 N N . GLN A 1 261 ? -35.956 25.959 -9.298 1.00 25.45 261 GLN A N 1
ATOM 1943 C CA . GLN A 1 261 ? -36.985 24.937 -9.128 1.00 25.45 261 GLN A CA 1
ATOM 1944 C C . GLN A 1 261 ? -36.601 23.753 -10.048 1.00 25.45 261 GLN A C 1
ATOM 1946 O O . GLN A 1 261 ? -35.831 23.930 -10.993 1.00 25.45 261 GLN A O 1
ATOM 1951 N N . MET A 1 262 ? -37.105 22.555 -9.748 1.00 22.91 262 MET A N 1
ATOM 1952 C CA . MET A 1 262 ? -37.047 21.372 -10.617 1.00 22.91 262 MET A CA 1
ATOM 1953 C C . MET A 1 262 ? -37.919 21.587 -11.858 1.00 22.91 262 MET A C 1
ATOM 1955 O O . MET A 1 262 ? -39.042 22.057 -11.711 1.00 22.91 262 MET A O 1
ATOM 1959 N N . ASN A 1 263 ? -37.434 21.177 -13.033 1.00 26.03 263 ASN A N 1
ATOM 1960 C CA . ASN A 1 263 ? -38.298 20.888 -14.174 1.00 26.03 263 ASN A CA 1
ATOM 1961 C C . ASN A 1 263 ? -38.284 19.382 -14.441 1.00 26.03 263 ASN A C 1
ATOM 1963 O O . ASN A 1 263 ? -37.249 18.800 -14.765 1.00 26.03 263 ASN A O 1
ATOM 1967 N N . GLU A 1 264 ? -39.458 18.785 -14.262 1.00 30.92 264 GLU A N 1
ATOM 1968 C CA . GLU A 1 264 ? -39.865 17.511 -14.833 1.00 30.92 264 GLU A CA 1
ATOM 1969 C C . GLU A 1 264 ? -40.159 17.722 -16.318 1.00 30.92 264 GLU A C 1
ATOM 1971 O O . GLU A 1 264 ? -41.128 18.383 -16.678 1.00 30.92 264 GLU A O 1
ATOM 1976 N N . SER A 1 265 ? -39.327 17.156 -17.181 1.00 29.42 265 SER A N 1
ATOM 1977 C CA . SER A 1 265 ? -39.669 16.873 -18.574 1.00 29.42 265 SER A CA 1
ATOM 1978 C C . SER A 1 265 ? -38.532 16.043 -19.147 1.00 29.42 265 SER A C 1
ATOM 1980 O O . SER A 1 265 ? -37.479 16.599 -19.425 1.00 29.42 265 SER A O 1
ATOM 1982 N N . ASP A 1 266 ? -38.716 14.723 -19.167 1.00 28.33 266 ASP A N 1
ATOM 1983 C CA . ASP A 1 266 ? -38.164 13.784 -20.160 1.00 28.33 266 ASP A CA 1
ATOM 1984 C C . ASP A 1 266 ? -38.619 12.364 -19.786 1.00 28.33 266 ASP A C 1
ATOM 1986 O O . ASP A 1 266 ? -37.854 11.468 -19.434 1.00 28.33 266 ASP A O 1
ATOM 1990 N N . THR A 1 267 ? -39.936 12.166 -19.816 1.0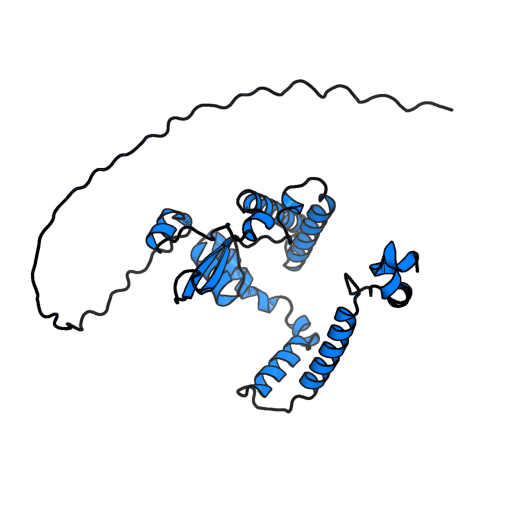0 31.56 267 THR A N 1
ATOM 1991 C CA . THR A 1 267 ? -40.566 10.843 -19.843 1.00 31.56 267 THR A CA 1
ATOM 1992 C C . THR A 1 267 ? -41.475 10.786 -21.058 1.00 31.56 267 THR A C 1
ATOM 1994 O O . THR A 1 267 ? -42.678 10.901 -20.922 1.00 31.56 267 THR A O 1
ATOM 1997 N N . HIS A 1 268 ? -40.904 10.660 -22.257 1.00 30.67 268 HIS A N 1
ATOM 1998 C CA . HIS A 1 268 ? -41.563 10.054 -23.421 1.00 30.67 268 HIS A CA 1
ATOM 1999 C C . HIS A 1 268 ? -40.586 9.984 -24.595 1.00 30.67 268 HIS A C 1
ATOM 2001 O O . HIS A 1 268 ? -40.546 10.884 -25.414 1.00 30.67 268 HIS A O 1
ATOM 2007 N N . GLU A 1 269 ? -39.809 8.905 -24.664 1.00 30.31 269 GLU A N 1
ATOM 2008 C CA . GLU A 1 269 ? -39.373 8.241 -25.904 1.00 30.31 269 GLU A CA 1
ATOM 2009 C C . GLU A 1 269 ? -38.300 7.230 -25.520 1.00 30.31 269 GLU A C 1
ATOM 2011 O O . GLU A 1 269 ? -37.172 7.623 -25.282 1.00 30.31 269 GLU A O 1
ATOM 2016 N N . HIS A 1 270 ? -38.668 5.955 -25.367 1.00 29.48 270 HIS A N 1
ATOM 2017 C CA . HIS A 1 270 ? -37.867 4.751 -25.677 1.00 29.48 270 HIS A CA 1
ATOM 2018 C C . HIS A 1 270 ? -38.673 3.502 -25.267 1.00 29.48 270 HIS A C 1
ATOM 2020 O O . HIS A 1 270 ? -38.214 2.605 -24.567 1.00 29.48 270 HIS A O 1
ATOM 2026 N N . ALA A 1 271 ? -39.928 3.444 -25.720 1.00 33.22 271 ALA A N 1
ATOM 2027 C CA . ALA A 1 271 ? -40.762 2.248 -25.678 1.00 33.22 271 ALA A CA 1
ATOM 2028 C C . ALA A 1 271 ? -41.177 1.902 -27.112 1.00 33.22 271 ALA A C 1
ATOM 2030 O O . ALA A 1 271 ? -42.332 2.079 -27.478 1.00 33.22 271 ALA A O 1
ATOM 2031 N N . ARG A 1 272 ? -40.208 1.493 -27.944 1.00 31.12 272 ARG A N 1
ATOM 2032 C CA . ARG A 1 272 ? -40.410 0.852 -29.261 1.00 31.12 272 ARG A CA 1
ATOM 2033 C C . ARG A 1 272 ? -39.069 0.320 -29.790 1.00 31.12 272 ARG A C 1
ATOM 2035 O O . ARG A 1 272 ? -38.369 1.001 -30.524 1.00 31.12 272 ARG A O 1
ATOM 2042 N N . SER A 1 273 ? -38.696 -0.887 -29.366 1.00 30.75 273 SER A N 1
ATOM 2043 C CA . SER A 1 273 ? -37.883 -1.850 -30.145 1.00 30.75 273 SER A CA 1
ATOM 2044 C C . SER A 1 273 ? -37.592 -3.111 -29.318 1.00 30.75 273 SER A C 1
ATOM 2046 O O . SER A 1 273 ? -36.462 -3.454 -28.987 1.00 30.75 273 SER A O 1
ATOM 2048 N N . ARG A 1 274 ? -38.652 -3.848 -28.982 1.00 30.80 274 ARG A N 1
ATOM 2049 C CA . ARG A 1 274 ? -38.570 -5.300 -28.797 1.00 30.80 274 ARG A CA 1
ATOM 2050 C C . ARG A 1 274 ? -39.586 -5.912 -29.741 1.00 30.80 274 ARG A C 1
ATOM 2052 O O . ARG A 1 274 ? -40.773 -5.664 -29.566 1.00 30.80 274 ARG A O 1
ATOM 2059 N N . ASN A 1 275 ? -39.076 -6.609 -30.750 1.00 30.05 275 ASN A N 1
ATOM 2060 C CA . ASN A 1 275 ? -39.673 -7.715 -31.503 1.00 30.05 275 ASN A CA 1
ATOM 2061 C C . ASN A 1 275 ? -39.142 -7.658 -32.930 1.00 30.05 275 ASN A C 1
ATOM 2063 O O . ASN A 1 275 ? -39.494 -6.747 -33.665 1.00 30.05 275 ASN A O 1
ATOM 2067 N N . VAL A 1 276 ? -38.277 -8.611 -33.274 1.00 31.31 276 VAL A N 1
ATOM 2068 C CA . VAL A 1 276 ? -38.316 -9.459 -34.480 1.00 31.31 276 VAL A CA 1
ATOM 2069 C C . VAL A 1 276 ? -36.978 -10.202 -34.513 1.00 31.31 276 VAL A C 1
ATOM 2071 O O . VAL A 1 276 ? -35.941 -9.582 -34.732 1.00 31.31 276 VAL A O 1
ATOM 2074 N N . SER A 1 277 ? -37.004 -11.512 -34.244 1.00 30.50 277 SER A N 1
ATOM 2075 C CA . SER A 1 277 ? -36.276 -12.560 -34.990 1.00 30.50 277 SER A CA 1
ATOM 2076 C C . SER A 1 277 ? -36.289 -13.876 -34.207 1.00 30.50 277 SER A C 1
ATOM 2078 O O . SER A 1 277 ? -35.364 -14.203 -33.471 1.00 30.50 277 SER A O 1
ATOM 2080 N N . ALA A 1 278 ? -37.369 -14.630 -34.383 1.00 33.53 278 ALA A N 1
ATOM 2081 C CA . ALA A 1 278 ? -37.397 -16.079 -34.249 1.00 33.53 278 ALA A CA 1
ATOM 2082 C C . ALA A 1 278 ? -38.446 -16.564 -35.253 1.00 33.53 278 ALA A C 1
ATOM 2084 O O . ALA A 1 278 ? -39.616 -16.277 -35.036 1.00 33.53 278 ALA A O 1
ATOM 2085 N N . VAL A 1 279 ? -38.010 -17.170 -36.366 1.00 30.23 279 VAL A N 1
ATOM 2086 C CA . VAL A 1 279 ? -38.681 -18.214 -37.176 1.00 30.23 279 VAL A CA 1
ATOM 2087 C C . VAL A 1 279 ? -37.800 -18.507 -38.406 1.00 30.23 279 VAL A C 1
ATOM 2089 O O . VAL A 1 279 ? -37.592 -17.633 -39.239 1.00 30.23 279 VAL A O 1
ATOM 2092 N N . GLY A 1 280 ? -37.296 -19.746 -38.461 1.00 32.94 280 GLY A N 1
ATOM 2093 C CA . GLY A 1 280 ? -37.186 -20.631 -39.633 1.00 32.94 280 GLY A CA 1
ATOM 2094 C C . GLY A 1 280 ? -36.448 -20.192 -40.903 1.00 32.94 280 GLY A C 1
ATOM 2095 O O . GLY A 1 280 ? -37.004 -19.452 -41.708 1.00 32.94 280 GLY A O 1
ATOM 2096 N N . ALA A 1 281 ? -35.289 -20.811 -41.149 1.00 35.78 281 ALA A N 1
ATOM 2097 C CA . ALA A 1 281 ? -35.031 -21.727 -42.275 1.00 35.78 281 ALA A CA 1
ATOM 2098 C C . ALA A 1 281 ? -33.711 -22.475 -42.024 1.00 35.78 281 ALA A C 1
ATOM 2100 O O . ALA A 1 281 ? -32.743 -21.807 -41.594 1.00 35.78 281 ALA A O 1
#

Sequence (281 aa):
MWALAHNFYRAANRGWHNRARVSPDASACSPYHDMRRRTLSHLRRLLDSLPVQPASTGIGKLRSFWSAAHDEAAIDAAGLSPLAPLLAACELFATDRAAALGRLHGAFGVCAFFSLSVAKDAHADVLRLRLQPAGLTLLSSTPYLHAEHGATRLAYVEAVGAALSLLGLGGEEAQAGGAAALQAGSRATGRTDSRATARSPCWAPGTRSRRRGTRRRQPRLAVATARSTRPSGVRLCRTSSSRGGGSAERRGETAHLKPLQMNESDTHEHARSRNVSAVGA

Radius of gyration: 29.51 Å; Cα contacts (8 Å, |Δi|>4): 169; chains: 1; bounding box: 68×78×78 Å